Protein AF-X1HF24-F1 (afdb_monomer)

Solvent-accessible surface area (backbone atoms only — not comparable to full-atom values): 13077 Å² total; per-residue (Å²): 72,65,46,51,33,34,32,80,61,94,39,40,64,47,49,22,51,48,47,42,52,51,55,53,51,38,45,73,51,68,48,82,50,47,78,32,47,48,64,45,66,84,47,55,40,48,58,39,59,96,82,56,93,59,81,20,70,27,38,49,44,51,41,66,44,69,60,20,41,64,44,58,60,59,90,88,50,61,71,66,51,49,58,52,54,51,50,52,51,46,48,44,60,65,45,62,73,65,56,83,65,91,44,76,66,53,41,52,53,50,51,37,50,50,35,40,39,57,18,68,60,54,49,37,71,91,58,83,53,34,19,44,48,56,57,47,37,74,76,40,70,86,61,52,74,62,64,59,61,61,73,54,45,53,41,60,62,54,48,51,54,50,51,57,52,48,63,77,70,52,78,95,72,86,90,74,90,80,90,79,85,90,88,83,89,84,89,88,86,89,84,89,85,90,80,92,77,94,72,70,74,65,72,55,51,79,46,75,50,63,56,79,76,80,82,126

pLDDT: mean 72.33, std 23.74, range [21.02, 96.44]

Radius of gyration: 19.54 Å; Cα contacts (8 Å, |Δi|>4): 243; chains: 1; bounding box: 54×49×48 Å

Mean predicted aligned error: 12.17 Å

Foldseek 3Di:
DDAEEEEQDQALLLLLLLLLLLVVQCVVQVDDQLQAEDEEAPDCSQQPDPPDPDRGSNQCSQCVRHNYGYYYDDPPNVVLVVVLVVVVVCCCVPPVVPDAAPDPVSNQVSVLVVLLCQQPPFQPVVVVRHGVVRVVCVVPVPGDCVSSRSGYYYSVVVVVVVVVVCVVVDDDDDDDDDDDDDDDDDDDDDDDDDDDDDGDHPDHNYDHDHPPPSHD

Nearest PDB structures (foldseek):
  8b4h-assembly1_A  TM=6.231E-01  e=2.795E-01  Geobacillus stearothermophilus

Sequence (216 aa):
MLYMGFADERSLTYTTLFAQYLNWHLVKCGVDLSSTVRQTDNGSEHIGSWNAKGPSAYTRAIESVKGQIHKTIYPGAHRYQSDVETVHNLVEMEFYEIEEFENRGDFLNKAYSYQLFFNLVPPNTYKENQTPWQITSKKKPTLSIEIAKIPPIFLDDLLLKKLDFSTKVGYDVSSVPSRVQITPYSHHRCSTHNSEHGNVSVMVVEDVYYLTGALC

Structure (mmCIF, N/CA/C/O backbone):
data_AF-X1HF24-F1
#
_entry.id   AF-X1HF24-F1
#
loop_
_atom_site.group_PDB
_atom_site.id
_atom_site.type_symbol
_atom_site.label_atom_id
_atom_site.label_alt_id
_atom_site.label_comp_id
_atom_site.label_asym_id
_atom_site.label_entity_id
_atom_site.label_seq_id
_atom_site.pdbx_PDB_ins_code
_atom_site.Cartn_x
_atom_site.Cartn_y
_atom_site.Cartn_z
_atom_site.occupancy
_atom_site.B_iso_or_equiv
_atom_site.auth_seq_id
_atom_site.auth_comp_id
_atom_site.auth_asym_id
_atom_site.auth_atom_id
_atom_site.pdbx_PDB_model_num
ATOM 1 N N . MET A 1 1 ? 0.744 6.140 5.709 1.00 85.19 1 MET A N 1
ATOM 2 C CA . MET A 1 1 ? 1.821 5.315 5.120 1.00 85.19 1 MET A CA 1
ATOM 3 C C . MET A 1 1 ? 1.564 5.258 3.632 1.00 85.19 1 MET A C 1
ATOM 5 O O . MET A 1 1 ? 0.392 5.202 3.274 1.00 85.19 1 MET A O 1
ATOM 9 N N . LEU A 1 2 ? 2.619 5.298 2.825 1.00 88.94 2 LEU A N 1
ATOM 10 C CA . LEU A 1 2 ? 2.569 5.081 1.384 1.00 88.94 2 LEU A CA 1
ATOM 11 C C . LEU A 1 2 ? 2.829 3.600 1.095 1.00 88.94 2 LEU A C 1
ATOM 13 O O . LEU A 1 2 ? 3.803 3.035 1.606 1.00 88.94 2 LEU A O 1
ATOM 17 N N . TYR A 1 3 ? 1.962 3.003 0.281 1.00 92.19 3 TYR A N 1
ATOM 18 C CA . TYR A 1 3 ? 2.153 1.690 -0.324 1.00 92.19 3 TYR A CA 1
ATOM 19 C C . TYR A 1 3 ? 1.899 1.811 -1.820 1.00 92.19 3 TYR A C 1
ATOM 21 O O . TYR A 1 3 ? 0.854 2.331 -2.204 1.00 92.19 3 TYR A O 1
ATOM 29 N N . MET A 1 4 ? 2.818 1.313 -2.645 1.00 92.50 4 MET A N 1
ATOM 30 C CA . MET A 1 4 ? 2.713 1.456 -4.098 1.00 92.50 4 MET A CA 1
ATOM 31 C C . MET A 1 4 ? 2.419 0.128 -4.797 1.00 92.50 4 MET A C 1
ATOM 33 O O . MET A 1 4 ? 3.116 -0.870 -4.603 1.00 92.50 4 MET A O 1
ATOM 37 N N . GLY A 1 5 ? 1.385 0.134 -5.634 1.00 91.38 5 GLY A N 1
ATOM 38 C CA . GLY A 1 5 ? 1.112 -0.907 -6.618 1.00 91.38 5 GLY A CA 1
ATOM 39 C C . GLY A 1 5 ? 1.234 -0.331 -8.024 1.00 91.38 5 GLY A C 1
ATOM 40 O O . GLY A 1 5 ? 0.805 0.794 -8.263 1.00 91.38 5 GLY A O 1
ATOM 41 N N . PHE A 1 6 ? 1.799 -1.098 -8.950 1.00 89.31 6 PHE A N 1
ATOM 42 C CA . PHE A 1 6 ? 1.991 -0.673 -10.336 1.00 89.31 6 PHE A CA 1
ATOM 43 C C . PHE A 1 6 ? 1.235 -1.596 -11.283 1.00 89.31 6 PHE A C 1
ATOM 45 O O . PHE A 1 6 ? 1.286 -2.815 -11.111 1.00 89.31 6 PHE A O 1
ATOM 52 N N . ALA A 1 7 ? 0.538 -1.026 -12.260 1.00 86.06 7 ALA A N 1
ATOM 53 C CA . ALA A 1 7 ? -0.190 -1.777 -13.278 1.00 86.06 7 ALA A CA 1
ATOM 54 C C . ALA A 1 7 ? -0.154 -1.063 -14.632 1.00 86.06 7 ALA A C 1
ATOM 56 O O . ALA A 1 7 ? -0.066 0.168 -14.685 1.00 86.06 7 ALA A O 1
ATOM 57 N N . ASP A 1 8 ? -0.302 -1.838 -15.704 1.00 77.94 8 ASP A N 1
ATOM 58 C CA . ASP A 1 8 ? -0.340 -1.323 -17.079 1.00 77.94 8 ASP A CA 1
ATOM 59 C C . ASP A 1 8 ? -1.623 -0.525 -17.382 1.00 77.94 8 ASP A C 1
ATOM 61 O O . ASP A 1 8 ? -1.650 0.320 -18.276 1.00 77.94 8 ASP A O 1
ATOM 65 N N . GLU A 1 9 ? -2.702 -0.759 -16.626 1.00 75.75 9 GLU A N 1
ATOM 66 C CA . GLU A 1 9 ? -3.978 -0.065 -16.811 1.00 75.75 9 GLU A CA 1
ATOM 67 C C . GLU A 1 9 ? -4.766 0.141 -15.514 1.00 75.75 9 GLU A C 1
ATOM 69 O O . GLU A 1 9 ? -4.630 -0.587 -14.527 1.00 75.75 9 GLU A O 1
ATOM 74 N N . ARG A 1 10 ? -5.677 1.118 -15.556 1.00 78.69 10 ARG A N 1
ATOM 75 C CA . ARG A 1 10 ? -6.664 1.375 -14.506 1.00 78.69 10 ARG A CA 1
ATOM 76 C C . ARG A 1 10 ? -7.807 0.383 -14.570 1.00 78.69 10 ARG A C 1
ATOM 78 O O . ARG A 1 10 ? -8.706 0.514 -15.395 1.00 78.69 10 ARG A O 1
ATOM 85 N N . SER A 1 11 ? -7.804 -0.586 -13.652 1.00 81.75 11 SER A N 1
ATOM 86 C CA . SER A 1 11 ? -8.835 -1.620 -13.593 1.00 81.75 11 SER A CA 1
ATOM 87 C C . SER A 1 11 ? -9.252 -1.984 -12.166 1.00 81.75 11 SER A C 1
ATOM 89 O O . SER A 1 11 ? -8.451 -2.009 -11.231 1.00 81.75 11 SER A O 1
ATOM 91 N N . LEU A 1 12 ? -10.532 -2.352 -12.020 1.00 86.25 12 LEU A N 1
ATOM 92 C CA . LEU A 1 12 ? -11.087 -2.928 -10.787 1.00 86.25 12 LEU A CA 1
ATOM 93 C C . LEU A 1 12 ? -10.345 -4.209 -10.369 1.00 86.25 12 LEU A C 1
ATOM 95 O O . LEU A 1 12 ? -10.289 -4.545 -9.186 1.00 86.25 12 LEU A O 1
ATOM 99 N N . THR A 1 13 ? -9.794 -4.953 -11.328 1.00 87.81 13 THR A N 1
ATOM 100 C CA . THR A 1 13 ? -9.037 -6.180 -11.061 1.00 87.81 13 THR A CA 1
ATOM 101 C C . THR A 1 13 ? -7.748 -5.865 -10.314 1.00 87.81 13 THR A C 1
ATOM 103 O O . THR A 1 13 ? -7.482 -6.483 -9.282 1.00 87.81 13 THR A O 1
ATOM 106 N N . TYR A 1 14 ? -6.971 -4.894 -10.796 1.00 87.69 14 TYR A N 1
ATOM 107 C CA . TYR A 1 14 ? -5.684 -4.547 -10.201 1.00 87.69 14 TYR A CA 1
ATOM 108 C C . TYR A 1 14 ? -5.836 -3.914 -8.823 1.00 87.69 14 TYR A C 1
ATOM 110 O O . TYR A 1 14 ? -5.181 -4.364 -7.883 1.00 87.69 14 TYR A O 1
ATOM 118 N N . THR A 1 15 ? -6.775 -2.985 -8.642 1.00 87.75 15 THR A N 1
ATOM 119 C CA . THR A 1 15 ? -7.069 -2.449 -7.303 1.00 87.75 15 THR A CA 1
ATOM 120 C C . THR A 1 15 ? -7.512 -3.546 -6.340 1.00 87.75 15 THR A C 1
ATOM 122 O O . THR A 1 15 ? -7.074 -3.583 -5.193 1.00 87.75 15 THR A O 1
ATOM 125 N N . THR A 1 16 ? -8.329 -4.502 -6.801 1.00 92.25 16 THR A N 1
ATOM 126 C CA . THR A 1 16 ? -8.750 -5.647 -5.980 1.00 92.25 16 THR A CA 1
ATOM 127 C C . THR A 1 16 ? -7.560 -6.520 -5.573 1.00 92.25 16 THR A C 1
ATOM 129 O O . THR A 1 16 ? -7.483 -6.962 -4.426 1.00 92.25 16 THR A O 1
ATOM 132 N N . LEU A 1 17 ? -6.624 -6.777 -6.488 1.00 93.19 17 LEU A N 1
ATOM 133 C CA . LEU A 1 17 ? -5.404 -7.528 -6.187 1.00 93.19 17 LEU A CA 1
ATOM 134 C C . LEU A 1 17 ? -4.519 -6.788 -5.184 1.00 93.19 17 LEU A C 1
ATOM 136 O O . LEU A 1 17 ? -4.001 -7.413 -4.258 1.00 93.19 17 LEU A O 1
ATOM 140 N N . PHE A 1 18 ? -4.394 -5.470 -5.322 1.00 93.00 18 PHE A N 1
ATOM 141 C CA . PHE A 1 18 ? -3.598 -4.666 -4.406 1.00 93.00 18 PHE A CA 1
ATOM 142 C C . PHE A 1 18 ? -4.201 -4.626 -2.997 1.00 93.00 18 PHE A C 1
ATOM 144 O O . PHE A 1 18 ? -3.503 -4.863 -2.012 1.00 93.00 18 PHE A O 1
ATOM 151 N N . ALA A 1 19 ? -5.522 -4.474 -2.894 1.00 91.69 19 ALA A N 1
ATOM 152 C CA . ALA A 1 19 ? -6.253 -4.589 -1.637 1.00 91.69 19 ALA A CA 1
ATOM 153 C C . ALA A 1 19 ? -6.004 -5.935 -0.930 1.00 91.69 19 ALA A C 1
ATOM 155 O O . ALA A 1 19 ? -5.751 -5.970 0.279 1.00 91.69 19 ALA A O 1
ATOM 156 N N . GLN A 1 20 ? -6.043 -7.045 -1.681 1.00 94.31 20 GLN A N 1
ATOM 157 C CA . GLN A 1 20 ? -5.753 -8.392 -1.168 1.00 94.31 20 GLN A CA 1
ATOM 158 C C . GLN A 1 20 ? -4.306 -8.515 -0.683 1.00 94.31 20 GLN A C 1
ATOM 160 O O . GLN A 1 20 ? -4.064 -9.034 0.408 1.00 94.31 20 GLN A O 1
ATOM 165 N N . TYR A 1 21 ? -3.361 -8.013 -1.478 1.00 94.88 21 TYR A N 1
ATOM 166 C CA . TYR A 1 21 ? -1.941 -7.973 -1.149 1.00 94.88 21 TYR A CA 1
ATOM 167 C C . TYR A 1 21 ? -1.690 -7.233 0.172 1.00 94.88 21 TYR A C 1
ATOM 169 O O . TYR A 1 21 ? -1.068 -7.785 1.084 1.00 94.88 21 TYR A O 1
ATOM 177 N N . LEU A 1 22 ? -2.250 -6.031 0.323 1.00 92.94 22 LEU A N 1
ATOM 178 C CA . LEU A 1 22 ? -2.082 -5.223 1.528 1.00 92.94 22 LEU A CA 1
ATOM 179 C C . LEU A 1 22 ? -2.753 -5.852 2.747 1.00 92.94 22 LEU A C 1
ATOM 181 O O . LEU A 1 22 ? -2.130 -5.924 3.804 1.00 92.94 22 LEU A O 1
ATOM 185 N N . ASN A 1 23 ? -3.978 -6.370 2.617 1.00 91.75 23 ASN A N 1
ATOM 186 C CA . ASN A 1 23 ? -4.641 -7.071 3.720 1.00 91.75 23 ASN A CA 1
ATOM 187 C C . ASN A 1 23 ? -3.810 -8.262 4.212 1.00 91.75 23 ASN A C 1
ATOM 189 O O . ASN A 1 23 ? -3.602 -8.409 5.417 1.00 91.75 23 ASN A O 1
ATOM 193 N N . TRP A 1 24 ? -3.286 -9.076 3.293 1.00 94.12 24 TRP A N 1
ATOM 194 C CA . TRP A 1 24 ? -2.441 -10.213 3.650 1.00 94.12 24 TRP A CA 1
ATOM 195 C C . TRP A 1 24 ? -1.164 -9.776 4.379 1.00 94.12 24 TRP A C 1
ATOM 197 O O . TRP A 1 24 ? -0.848 -10.319 5.440 1.00 94.12 24 TRP A O 1
ATOM 207 N N . HIS A 1 25 ? -0.452 -8.774 3.856 1.00 93.81 25 HIS A N 1
ATOM 208 C CA . HIS A 1 25 ? 0.788 -8.288 4.461 1.00 93.81 25 HIS A CA 1
ATOM 209 C C . HIS A 1 25 ? 0.562 -7.635 5.828 1.00 93.81 25 HIS A C 1
ATOM 211 O O . HIS A 1 25 ? 1.289 -7.936 6.772 1.00 93.81 25 HIS A O 1
ATOM 217 N N . LEU A 1 26 ? -0.460 -6.789 5.967 1.00 90.12 26 LEU A N 1
ATOM 218 C CA . LEU A 1 26 ? -0.772 -6.115 7.228 1.00 90.12 26 LEU A CA 1
ATOM 219 C C . LEU A 1 26 ? -1.120 -7.126 8.327 1.00 90.12 26 LEU A C 1
ATOM 221 O O . LEU A 1 26 ? -0.566 -7.049 9.424 1.00 90.12 26 LEU A O 1
ATOM 225 N N . VAL A 1 27 ? -1.963 -8.120 8.024 1.00 91.25 27 VAL A N 1
ATOM 226 C CA . VAL A 1 27 ? -2.288 -9.200 8.971 1.00 91.25 27 VAL A CA 1
ATOM 227 C C . VAL A 1 27 ? -1.040 -10.005 9.328 1.00 91.25 27 VAL A C 1
ATOM 229 O O . VAL A 1 27 ? -0.803 -10.282 10.503 1.00 91.25 27 VAL A O 1
ATOM 232 N N . LYS A 1 28 ? -0.192 -10.331 8.344 1.00 93.31 28 LYS A N 1
ATOM 233 C CA . LYS A 1 28 ? 1.079 -11.033 8.576 1.00 93.31 28 LYS A CA 1
ATOM 234 C C . LYS A 1 28 ? 2.035 -10.237 9.474 1.00 93.31 28 LYS A C 1
ATOM 236 O O . LYS A 1 28 ? 2.774 -10.834 10.251 1.00 93.31 28 LYS A O 1
ATOM 241 N N . CYS A 1 29 ? 1.997 -8.908 9.405 1.00 88.94 29 CYS A N 1
ATOM 242 C CA . CYS A 1 29 ? 2.738 -8.009 10.291 1.00 88.94 29 CYS A CA 1
ATOM 243 C C . CYS A 1 29 ? 2.081 -7.814 11.674 1.00 88.94 29 CYS A C 1
ATOM 245 O O . CYS A 1 29 ? 2.596 -7.036 12.479 1.00 88.94 29 CYS A O 1
ATOM 247 N N . GLY A 1 30 ? 0.970 -8.498 11.968 1.00 87.50 30 GLY A N 1
ATOM 248 C CA . GLY A 1 30 ? 0.281 -8.447 13.259 1.00 87.50 30 GLY A CA 1
ATOM 249 C C . GLY A 1 30 ? -0.733 -7.310 13.400 1.00 87.50 30 GLY A C 1
ATOM 250 O O . GLY A 1 30 ? -1.138 -6.992 14.518 1.00 87.50 30 GLY A O 1
ATOM 251 N N . VAL A 1 31 ? -1.145 -6.674 12.298 1.00 87.19 31 VAL A N 1
ATOM 252 C CA . VAL A 1 31 ? -2.199 -5.652 12.324 1.00 87.19 31 VAL A CA 1
ATOM 253 C C . VAL A 1 31 ? -3.563 -6.328 12.453 1.00 87.19 31 VAL A C 1
ATOM 255 O O . VAL A 1 31 ? -3.950 -7.132 11.606 1.00 87.19 31 VAL A O 1
ATOM 258 N N . ASP A 1 32 ? -4.323 -5.952 13.480 1.00 87.25 32 ASP A N 1
ATOM 259 C CA . ASP A 1 32 ? -5.740 -6.300 13.573 1.00 87.25 32 ASP A CA 1
ATOM 260 C C . ASP A 1 32 ? -6.574 -5.370 12.681 1.00 87.25 32 ASP A C 1
ATOM 262 O O . ASP A 1 32 ? -6.721 -4.176 12.956 1.00 87.25 32 ASP A O 1
ATOM 266 N N . LEU A 1 33 ? -7.113 -5.928 11.597 1.00 87.12 33 LEU A N 1
ATOM 267 C CA . LEU A 1 33 ? -7.957 -5.211 10.642 1.00 87.12 33 LEU A CA 1
ATOM 268 C C . LEU A 1 33 ? -9.458 -5.294 10.971 1.00 87.12 33 LEU A C 1
ATOM 270 O O . LEU A 1 33 ? -10.246 -4.590 10.339 1.00 87.12 33 LEU A O 1
ATOM 274 N N . SER A 1 34 ? -9.867 -6.090 11.967 1.00 81.75 34 SER A N 1
ATOM 275 C CA . SER A 1 34 ? -11.282 -6.391 12.261 1.00 81.75 34 SER A CA 1
ATOM 276 C C . SER A 1 34 ? -12.113 -5.200 12.749 1.00 81.75 34 SER A C 1
ATOM 278 O O . SER A 1 34 ? -13.334 -5.275 12.832 1.00 81.75 34 SER A O 1
ATOM 280 N N . SER A 1 35 ? -11.460 -4.087 13.074 1.00 84.81 35 SER A N 1
ATOM 281 C CA . SER A 1 35 ? -12.085 -2.841 13.529 1.00 84.81 35 SER A CA 1
ATOM 282 C C . SER A 1 35 ? -11.529 -1.630 12.778 1.00 84.81 35 SER A C 1
ATOM 284 O O . SER A 1 35 ? -11.307 -0.559 13.346 1.00 84.81 35 SER A O 1
ATOM 286 N N . THR A 1 36 ? -11.271 -1.800 11.478 1.00 82.88 36 THR A N 1
ATOM 287 C CA . THR A 1 36 ? -10.669 -0.763 10.633 1.00 82.88 36 THR A CA 1
ATOM 288 C C . THR A 1 36 ? -11.596 -0.315 9.509 1.00 82.88 36 THR A C 1
ATOM 290 O O . THR A 1 36 ? -12.445 -1.062 9.025 1.00 82.88 36 THR A O 1
ATOM 293 N N . VAL A 1 37 ? -11.426 0.936 9.085 1.00 83.19 37 VAL A N 1
ATOM 294 C CA . VAL A 1 37 ? -12.073 1.483 7.890 1.00 83.19 37 VAL A CA 1
ATOM 295 C C . VAL A 1 37 ? -10.995 1.722 6.850 1.00 83.19 37 VAL A C 1
ATOM 297 O O . VAL A 1 37 ? -10.031 2.437 7.129 1.00 83.19 37 VAL A O 1
ATOM 300 N N . ARG A 1 38 ? -11.171 1.157 5.655 1.00 82.75 38 ARG A N 1
ATOM 301 C CA . ARG A 1 38 ? -10.398 1.547 4.479 1.00 82.75 38 ARG A CA 1
ATOM 302 C C . ARG A 1 38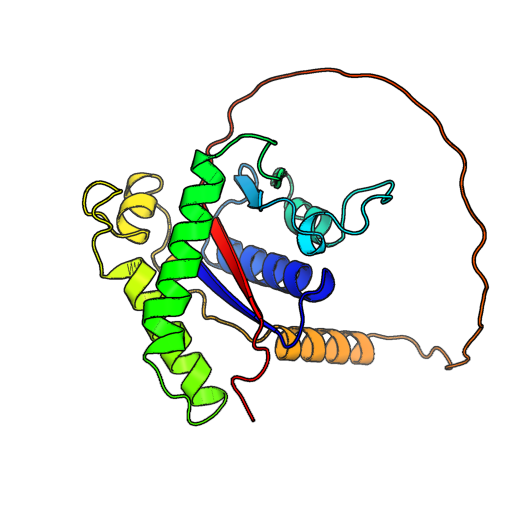 ? -11.195 2.556 3.676 1.00 82.75 38 ARG A C 1
ATOM 304 O O . ARG A 1 38 ? -12.349 2.298 3.341 1.00 82.75 38 ARG A O 1
ATOM 311 N N . GLN A 1 39 ? -10.575 3.696 3.403 1.00 82.62 39 GLN A N 1
ATOM 312 C CA . GLN A 1 39 ? -11.196 4.787 2.675 1.00 82.62 39 GLN A CA 1
ATOM 313 C C . GLN A 1 39 ? -10.500 4.995 1.330 1.00 82.62 39 GLN A C 1
ATOM 315 O O . GLN A 1 39 ? -9.279 5.096 1.310 1.00 82.62 39 GLN A O 1
ATOM 320 N N . THR A 1 40 ? -11.267 5.087 0.244 1.00 79.38 40 THR A N 1
ATOM 321 C CA . THR A 1 40 ? -10.772 5.425 -1.104 1.00 79.38 40 THR A CA 1
ATOM 322 C C . THR A 1 40 ? -11.500 6.641 -1.666 1.00 79.38 40 THR A C 1
ATOM 324 O O . THR A 1 40 ? -12.511 7.088 -1.116 1.00 79.38 40 THR A O 1
ATOM 327 N N . ASP A 1 41 ? -11.030 7.163 -2.794 1.00 74.25 41 ASP A N 1
ATOM 328 C CA . ASP A 1 41 ? -11.814 8.088 -3.607 1.00 74.25 41 ASP A CA 1
ATOM 329 C C . ASP A 1 41 ? -13.042 7.398 -4.250 1.00 74.25 41 ASP A C 1
ATOM 331 O O . ASP A 1 41 ? -13.361 6.236 -3.972 1.00 74.25 41 ASP A O 1
ATOM 335 N N . ASN A 1 42 ? -13.762 8.133 -5.104 1.00 75.69 42 ASN A N 1
ATOM 336 C CA . ASN A 1 42 ? -14.924 7.624 -5.840 1.00 75.69 42 ASN A CA 1
ATOM 337 C C . ASN A 1 42 ? -14.558 7.052 -7.229 1.00 75.69 42 ASN A C 1
ATOM 339 O O . ASN A 1 42 ? -15.411 7.007 -8.117 1.00 75.69 42 ASN A O 1
ATOM 343 N N . GLY A 1 43 ? -13.304 6.638 -7.440 1.00 73.94 43 GLY A N 1
ATOM 344 C CA . GLY A 1 43 ? -12.831 6.056 -8.693 1.00 73.94 43 GLY A CA 1
ATOM 345 C C . GLY A 1 43 ? -13.581 4.777 -9.079 1.00 73.94 43 GLY A C 1
ATOM 346 O O . GLY A 1 43 ? -13.917 3.943 -8.234 1.00 73.94 43 GLY A O 1
ATOM 347 N N . SER A 1 44 ? -13.846 4.599 -10.378 1.00 75.94 44 SER A N 1
ATOM 348 C CA . SER A 1 44 ? -14.590 3.447 -10.925 1.00 75.94 44 SER A CA 1
ATOM 349 C C . SER A 1 44 ? -13.940 2.082 -10.642 1.00 75.94 44 SER A C 1
ATOM 351 O O . SER A 1 44 ? -14.611 1.059 -10.571 1.00 75.94 44 SER A O 1
ATOM 353 N N . GLU A 1 45 ? -12.635 2.062 -10.420 1.00 74.56 45 GLU A N 1
ATOM 354 C CA . GLU A 1 45 ? -11.819 0.927 -9.998 1.00 74.56 45 GLU A CA 1
ATOM 355 C C . GLU A 1 45 ? -12.065 0.522 -8.537 1.00 74.56 45 GLU A C 1
ATOM 357 O O . GLU A 1 45 ? -11.751 -0.603 -8.160 1.00 74.56 45 GLU A O 1
ATOM 362 N N . HIS A 1 46 ? -12.665 1.395 -7.724 1.00 71.38 46 HIS A N 1
ATOM 363 C CA . HIS A 1 46 ? -13.058 1.111 -6.343 1.00 71.38 46 HIS A CA 1
ATOM 364 C C . HIS A 1 46 ? -14.548 0.784 -6.252 1.00 71.38 46 HIS A C 1
ATOM 366 O O . HIS A 1 46 ? -14.935 -0.183 -5.592 1.00 71.38 46 HIS A O 1
ATOM 372 N N . ILE A 1 47 ? -15.399 1.549 -6.942 1.00 74.81 47 ILE A N 1
ATOM 373 C CA . ILE A 1 47 ? -16.866 1.410 -6.870 1.00 74.81 47 ILE A CA 1
ATOM 374 C C . ILE A 1 47 ? -17.441 0.431 -7.903 1.00 74.81 47 ILE A C 1
ATOM 376 O O . ILE A 1 47 ? -18.553 -0.069 -7.737 1.00 74.81 47 ILE A O 1
ATOM 380 N N . GLY A 1 48 ? -16.670 0.087 -8.935 1.00 74.12 48 GLY A N 1
ATOM 381 C CA . GLY A 1 48 ? -17.137 -0.684 -10.081 1.00 74.12 48 GLY A CA 1
ATOM 382 C C . GLY A 1 48 ? -18.010 0.148 -11.024 1.00 74.12 48 GLY A C 1
ATOM 383 O O . GLY A 1 48 ? -17.897 1.369 -11.114 1.00 74.12 48 GLY A O 1
ATOM 384 N N . SER A 1 49 ? -18.894 -0.527 -11.758 1.00 72.06 49 SER A N 1
ATOM 385 C CA . SER A 1 49 ? -19.840 0.159 -12.641 1.00 72.06 49 SER A CA 1
ATOM 386 C C . SER A 1 49 ? -20.835 0.998 -11.835 1.00 72.06 49 SER A C 1
ATOM 388 O O . SER A 1 49 ? -21.376 0.528 -10.836 1.00 7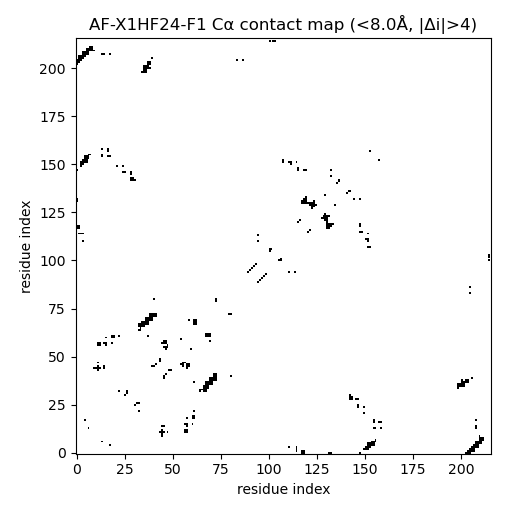2.06 49 SER A O 1
ATOM 390 N N . TRP A 1 50 ? -21.163 2.198 -12.318 1.00 65.81 50 TRP A N 1
ATOM 391 C CA . TRP A 1 50 ? -22.128 3.104 -11.679 1.00 65.81 50 TRP A CA 1
ATOM 392 C C . TRP A 1 50 ? -23.525 2.485 -11.479 1.00 65.81 50 TRP A C 1
ATOM 394 O O . TRP A 1 50 ? -24.280 2.913 -10.611 1.00 65.81 50 TRP A O 1
ATOM 404 N N . ASN A 1 51 ? -23.877 1.474 -12.281 1.00 74.38 51 ASN A N 1
ATOM 405 C CA . ASN A 1 51 ? -25.145 0.745 -12.210 1.00 74.38 51 ASN A CA 1
ATOM 406 C C . ASN A 1 51 ? -25.058 -0.577 -11.419 1.00 74.38 51 ASN A C 1
ATOM 408 O O . ASN A 1 51 ? -25.985 -1.392 -11.483 1.00 74.38 51 ASN A O 1
ATOM 412 N N . ALA A 1 52 ? -23.947 -0.830 -10.721 1.00 74.56 52 ALA A N 1
ATOM 413 C CA . ALA A 1 52 ? -23.762 -2.048 -9.947 1.00 74.56 52 ALA A CA 1
ATOM 414 C C . ALA A 1 52 ? -24.829 -2.162 -8.847 1.00 74.56 52 ALA A C 1
ATOM 416 O O . ALA A 1 52 ? -25.098 -1.225 -8.101 1.00 74.56 52 ALA A O 1
ATOM 417 N N . LYS A 1 53 ? -25.445 -3.344 -8.742 1.00 76.00 53 LYS A N 1
ATOM 418 C CA . LYS A 1 53 ? -26.511 -3.632 -7.763 1.00 76.00 53 LYS A CA 1
ATOM 419 C C . LYS A 1 53 ? -25.986 -4.122 -6.409 1.00 76.00 53 LYS A C 1
ATOM 421 O O . LYS A 1 53 ? -26.775 -4.414 -5.518 1.00 76.00 53 LYS A O 1
ATOM 426 N N . GLY A 1 54 ? -24.673 -4.272 -6.272 1.00 82.81 54 GLY A N 1
ATOM 427 C CA . GLY A 1 54 ? -24.025 -4.812 -5.086 1.00 82.81 54 GLY A CA 1
ATOM 428 C C . GLY A 1 54 ? -22.578 -4.335 -4.979 1.00 82.81 54 GLY A C 1
ATOM 429 O O . GLY A 1 54 ? -22.096 -3.652 -5.885 1.00 82.81 54 GLY A O 1
ATOM 430 N N . PRO A 1 55 ? -21.886 -4.691 -3.886 1.00 87.25 55 PRO A N 1
ATOM 431 C CA . PRO A 1 55 ? -20.533 -4.220 -3.630 1.00 87.25 55 PRO A CA 1
ATOM 432 C C . PRO A 1 55 ? -19.563 -4.666 -4.730 1.00 87.25 55 PRO A C 1
ATOM 434 O O . PRO A 1 55 ? -19.623 -5.796 -5.235 1.00 87.25 55 PRO A O 1
ATOM 437 N N . SER A 1 56 ? -18.636 -3.774 -5.080 1.00 90.00 56 SER A N 1
ATOM 438 C CA . SER A 1 56 ? -17.577 -4.040 -6.056 1.00 90.00 56 SER A CA 1
ATOM 439 C C . SER A 1 56 ? -16.683 -5.213 -5.628 1.00 90.00 56 SER A C 1
ATOM 441 O O . SER A 1 56 ? -16.695 -5.656 -4.475 1.00 90.00 56 SER A O 1
ATOM 443 N N . ALA A 1 57 ? -15.897 -5.756 -6.563 1.00 90.69 57 ALA A N 1
ATOM 444 C CA . ALA A 1 57 ? -14.889 -6.769 -6.226 1.00 90.69 57 ALA A CA 1
ATOM 445 C C . ALA A 1 57 ? -13.875 -6.234 -5.196 1.00 90.69 57 ALA A C 1
ATOM 447 O O . ALA A 1 57 ? -13.538 -6.943 -4.251 1.00 90.69 57 ALA A O 1
ATOM 448 N N . TYR A 1 58 ? -13.505 -4.959 -5.326 1.00 89.81 58 TYR A N 1
ATOM 449 C CA . TYR A 1 58 ? -12.642 -4.246 -4.395 1.00 89.81 58 TYR A CA 1
ATOM 450 C C . TYR A 1 58 ? -13.243 -4.186 -2.987 1.00 89.81 58 TYR A C 1
ATOM 452 O O . TYR A 1 58 ? -12.633 -4.657 -2.032 1.00 89.81 58 TYR A O 1
ATOM 460 N N . THR A 1 59 ? -14.489 -3.714 -2.869 1.00 91.19 59 THR A N 1
ATOM 461 C CA . THR A 1 59 ? -15.217 -3.648 -1.589 1.00 91.19 59 THR A CA 1
ATOM 462 C C . THR A 1 59 ? -15.253 -5.016 -0.911 1.00 91.19 59 THR A C 1
ATOM 464 O O . THR A 1 59 ? -14.904 -5.144 0.257 1.00 91.19 59 THR A O 1
ATOM 467 N N . ARG A 1 60 ? -15.582 -6.069 -1.669 1.00 93.81 60 ARG A N 1
ATOM 468 C CA . ARG A 1 60 ? -15.614 -7.442 -1.147 1.00 93.81 60 ARG A CA 1
ATOM 469 C C . ARG A 1 60 ? -14.243 -7.953 -0.706 1.00 93.81 60 ARG A C 1
ATOM 471 O O . ARG A 1 60 ? -14.174 -8.741 0.230 1.00 93.81 60 ARG A O 1
ATOM 478 N N . ALA A 1 61 ? -13.161 -7.539 -1.362 1.00 92.38 61 ALA A N 1
ATOM 479 C CA . ALA A 1 61 ? -11.812 -7.915 -0.953 1.00 92.38 61 ALA A CA 1
ATOM 480 C C . ALA A 1 61 ? -11.422 -7.277 0.386 1.00 92.38 61 ALA A C 1
ATOM 482 O O . ALA A 1 61 ? -10.858 -7.965 1.237 1.00 92.38 61 ALA A O 1
ATOM 483 N N . ILE A 1 62 ? -11.784 -6.012 0.602 1.00 88.56 62 ILE A N 1
ATOM 484 C CA . ILE A 1 62 ? -11.605 -5.329 1.889 1.00 88.56 62 ILE A CA 1
ATOM 485 C C . ILE A 1 62 ? -12.431 -6.006 2.980 1.00 88.56 62 ILE A C 1
ATOM 487 O O . ILE A 1 62 ? -11.893 -6.441 3.991 1.00 88.56 62 ILE A O 1
ATOM 491 N N . GLU A 1 63 ? -13.727 -6.179 2.745 1.00 92.75 63 GLU A N 1
ATOM 492 C CA . GLU A 1 63 ? -14.672 -6.695 3.745 1.00 92.75 63 GLU A CA 1
ATOM 493 C C . GLU A 1 63 ? -14.584 -8.218 3.952 1.00 92.75 63 GLU A C 1
ATOM 495 O O . GLU A 1 63 ? -15.300 -8.788 4.776 1.00 92.75 63 GLU A O 1
ATOM 500 N N . SER A 1 64 ? -13.676 -8.891 3.237 1.00 92.38 64 SER A N 1
ATOM 501 C CA . SER A 1 64 ? -13.327 -10.294 3.487 1.00 92.38 64 SER A CA 1
ATOM 502 C C . SER A 1 64 ? -12.736 -10.507 4.883 1.00 92.38 64 SER A C 1
ATOM 504 O O . SER A 1 64 ? -12.893 -11.584 5.464 1.00 92.38 64 SER A O 1
ATOM 506 N N . VAL A 1 65 ? -12.106 -9.473 5.456 1.00 85.38 65 VAL A N 1
ATOM 507 C CA . VAL A 1 65 ? -11.721 -9.463 6.865 1.00 85.38 65 VAL A CA 1
ATOM 508 C C . VAL A 1 65 ? -12.920 -9.025 7.694 1.00 85.38 65 VAL A C 1
ATOM 510 O O . VAL A 1 65 ? -13.386 -7.891 7.599 1.00 85.38 65 VAL A O 1
ATOM 513 N N . LYS A 1 66 ? -13.419 -9.929 8.543 1.00 89.44 66 LYS A N 1
ATOM 514 C CA . LYS A 1 66 ? -14.612 -9.681 9.357 1.00 89.44 66 LYS A CA 1
ATOM 515 C C . LYS A 1 66 ? -14.457 -8.402 10.189 1.00 89.44 66 LYS A C 1
ATOM 517 O O . LYS A 1 66 ? -13.595 -8.339 11.058 1.00 89.44 66 LYS A O 1
ATOM 522 N N . GLY A 1 67 ? -15.344 -7.436 9.947 1.00 85.44 67 GLY A N 1
ATOM 523 C CA . GLY A 1 67 ? -15.414 -6.160 10.665 1.00 85.44 67 GLY A CA 1
ATOM 524 C C . GLY A 1 67 ? -14.569 -5.028 10.064 1.00 85.44 67 GLY A C 1
ATOM 525 O O . GLY A 1 67 ? -14.739 -3.875 10.460 1.00 85.44 67 GLY A O 1
ATOM 526 N N . GLN A 1 68 ? -13.735 -5.316 9.059 1.00 87.62 68 GLN A N 1
ATOM 527 C CA . GLN A 1 68 ? -13.170 -4.279 8.201 1.00 87.62 68 GLN A CA 1
ATOM 528 C C . GLN A 1 68 ? -14.272 -3.712 7.297 1.00 87.62 68 GLN A C 1
ATOM 530 O O . GLN A 1 68 ? -15.091 -4.464 6.773 1.00 87.62 68 GLN A O 1
ATOM 535 N N . ILE A 1 69 ? -14.300 -2.391 7.118 1.00 86.12 69 ILE A N 1
ATOM 536 C CA . ILE A 1 69 ? -15.327 -1.698 6.325 1.00 86.12 69 ILE A CA 1
ATOM 537 C C . ILE A 1 69 ? -14.656 -0.899 5.212 1.00 86.12 69 ILE A C 1
ATOM 539 O O . ILE A 1 69 ? -13.704 -0.159 5.472 1.00 86.12 69 ILE A O 1
ATOM 543 N N . HIS A 1 70 ? -15.183 -0.993 3.993 1.00 87.44 70 HIS A N 1
ATOM 544 C CA . HIS A 1 70 ? -14.794 -0.102 2.904 1.00 87.44 70 HIS A CA 1
ATOM 545 C C . HIS A 1 70 ? -15.718 1.125 2.852 1.00 87.44 70 HIS A C 1
ATOM 547 O O . HIS A 1 70 ? -16.940 1.004 2.931 1.00 87.44 70 HIS A O 1
ATOM 553 N N . LYS A 1 71 ? -15.146 2.324 2.714 1.00 84.00 71 LYS A N 1
ATOM 554 C CA . LYS A 1 71 ? -15.887 3.572 2.488 1.00 84.00 71 LYS A CA 1
ATOM 555 C C . LYS A 1 71 ? -15.254 4.364 1.356 1.00 84.00 71 LYS A C 1
ATOM 557 O O . LYS A 1 71 ? -14.037 4.390 1.231 1.00 84.00 71 LYS A O 1
ATOM 562 N N . THR A 1 72 ? -16.063 5.096 0.607 1.00 79.62 72 THR A N 1
ATOM 563 C CA . THR A 1 72 ? -15.542 6.125 -0.292 1.00 79.62 72 THR A CA 1
ATOM 564 C C . THR A 1 72 ? -15.592 7.499 0.373 1.00 79.62 72 THR A C 1
ATOM 566 O O . THR A 1 72 ? -16.310 7.714 1.357 1.00 79.62 72 THR A O 1
ATOM 569 N N . ILE A 1 73 ? -14.793 8.443 -0.122 1.00 70.06 73 ILE A N 1
ATOM 570 C CA . ILE A 1 73 ? -14.845 9.843 0.307 1.00 70.06 73 ILE A CA 1
ATOM 571 C C . ILE A 1 73 ? -16.254 10.394 0.052 1.00 70.06 73 ILE A C 1
ATOM 573 O O . ILE A 1 73 ? -16.755 10.379 -1.075 1.00 70.06 73 ILE A O 1
ATOM 577 N N . TYR A 1 74 ? -16.887 10.902 1.115 1.00 68.00 74 TYR A N 1
ATOM 578 C CA . TYR A 1 74 ? -18.189 11.555 1.010 1.00 68.00 74 TYR A CA 1
ATOM 579 C C . TYR A 1 74 ? -18.116 12.745 0.038 1.00 68.00 74 TYR A C 1
ATOM 581 O O . TYR A 1 74 ? -17.152 13.518 0.102 1.00 68.00 74 TYR A O 1
ATOM 589 N N . PRO A 1 75 ? -19.133 12.950 -0.821 1.00 63.91 75 PRO A N 1
ATOM 590 C CA . PRO A 1 75 ? -19.193 14.125 -1.685 1.00 63.91 75 PRO A CA 1
ATOM 591 C C . PRO A 1 75 ? -19.027 15.425 -0.880 1.00 63.91 75 PRO A C 1
ATOM 593 O O . PRO A 1 75 ? -19.721 15.632 0.115 1.00 63.91 75 PRO A O 1
ATOM 596 N N . GLY A 1 76 ? -18.093 16.288 -1.293 1.00 59.81 76 GLY A N 1
ATOM 597 C CA . GLY A 1 76 ? -17.808 17.572 -0.631 1.00 59.81 76 GLY A CA 1
ATOM 598 C C . GLY A 1 76 ? -16.804 17.516 0.530 1.00 59.81 76 GLY A C 1
ATOM 599 O O . GLY A 1 76 ? -16.556 18.533 1.179 1.00 59.81 76 GLY A O 1
ATOM 600 N N . ALA A 1 77 ? -16.184 16.366 0.807 1.00 62.81 77 ALA A N 1
ATOM 601 C CA . ALA A 1 77 ? -15.186 16.241 1.869 1.00 62.81 77 ALA A CA 1
ATOM 602 C C . ALA A 1 77 ? -13.766 16.638 1.398 1.00 62.81 77 ALA A C 1
ATOM 604 O O . ALA A 1 77 ? -12.837 15.830 1.412 1.00 62.81 77 ALA A O 1
ATOM 605 N N . HIS A 1 78 ? -13.603 17.914 1.024 1.00 62.78 78 HIS A N 1
ATOM 606 C CA . HIS A 1 78 ? -12.403 18.482 0.382 1.00 62.78 78 HIS A CA 1
ATOM 607 C C . HIS A 1 78 ? -11.072 18.155 1.077 1.00 62.78 78 HIS A C 1
ATOM 609 O O . HIS A 1 78 ? -10.070 17.950 0.406 1.00 62.78 78 HIS A O 1
ATOM 615 N N . ARG A 1 79 ? -11.057 18.057 2.413 1.00 62.38 79 ARG A N 1
ATOM 616 C CA . ARG A 1 79 ? -9.834 17.784 3.191 1.00 62.38 79 ARG A CA 1
ATOM 617 C C . ARG A 1 79 ? -9.266 16.377 2.992 1.00 62.38 79 ARG A C 1
ATOM 619 O O . ARG A 1 79 ? -8.057 16.197 3.029 1.00 62.38 79 ARG A O 1
ATOM 626 N N . TYR A 1 80 ? -10.123 15.369 2.827 1.00 62.50 80 TYR A N 1
ATOM 627 C CA . TYR A 1 80 ? -9.641 14.000 2.603 1.00 62.50 80 TYR A CA 1
ATOM 628 C C . TYR A 1 80 ? -9.099 13.838 1.190 1.00 62.50 80 TYR A C 1
ATOM 630 O O . TYR A 1 80 ? -8.126 13.124 0.984 1.00 62.50 80 TYR A O 1
ATOM 638 N N . GLN A 1 81 ? -9.711 14.540 0.240 1.00 67.06 81 GLN A N 1
ATOM 639 C CA . GLN A 1 81 ? -9.266 14.553 -1.139 1.00 67.06 81 GLN A CA 1
ATOM 640 C C . GLN A 1 81 ? -7.946 15.319 -1.304 1.00 67.06 81 GLN A C 1
ATOM 642 O O . GLN A 1 81 ? -7.048 14.817 -1.968 1.00 67.06 81 GLN A O 1
ATOM 647 N N . SER A 1 82 ? -7.767 16.447 -0.606 1.00 71.19 82 SER A N 1
ATOM 648 C CA . SER A 1 82 ? -6.512 17.206 -0.661 1.00 71.19 82 SER A CA 1
ATOM 649 C C . SER A 1 82 ? -5.306 16.428 -0.130 1.00 71.19 82 SER A C 1
ATOM 651 O O . SER A 1 82 ? -4.213 16.576 -0.667 1.00 71.19 82 SER A O 1
ATOM 653 N N . ASP A 1 83 ? -5.475 15.599 0.909 1.00 70.75 83 ASP A N 1
ATOM 654 C CA . ASP A 1 83 ? -4.375 14.779 1.443 1.00 70.75 83 ASP A CA 1
ATOM 655 C C . ASP A 1 83 ? -3.933 13.706 0.420 1.00 70.75 83 ASP A C 1
ATOM 657 O O . ASP A 1 83 ? -2.736 13.458 0.292 1.00 70.75 83 ASP A O 1
ATOM 661 N N . VAL A 1 84 ? -4.869 13.114 -0.338 1.00 70.50 84 VAL A N 1
ATOM 662 C CA . VAL A 1 84 ? -4.565 12.139 -1.409 1.00 70.50 84 VAL A CA 1
ATOM 663 C C . VAL A 1 84 ? -3.908 12.830 -2.605 1.00 70.50 84 VAL A C 1
ATOM 665 O O . VAL A 1 84 ? -2.831 12.419 -3.023 1.00 70.50 84 VAL A O 1
ATOM 668 N N . GLU A 1 85 ? -4.497 13.927 -3.090 1.00 74.88 85 GLU A N 1
ATOM 669 C CA . GLU A 1 85 ? -3.951 14.722 -4.202 1.00 74.88 85 GLU A CA 1
ATOM 670 C C . GLU A 1 85 ? -2.533 15.231 -3.891 1.00 74.88 85 GLU A C 1
ATOM 672 O O . GLU A 1 85 ? -1.663 15.237 -4.756 1.00 74.88 85 GLU A O 1
ATOM 677 N N . THR A 1 86 ? -2.264 15.603 -2.635 1.00 79.94 86 THR A N 1
ATOM 678 C CA . THR A 1 86 ? -0.919 16.017 -2.208 1.00 79.94 86 THR A CA 1
ATOM 679 C C . THR A 1 86 ? 0.086 14.874 -2.326 1.00 79.94 86 THR A C 1
ATOM 681 O O . THR A 1 86 ? 1.201 15.102 -2.784 1.00 79.94 86 THR A O 1
ATOM 684 N N . VAL A 1 87 ? -0.280 13.654 -1.919 1.00 79.69 87 VAL A N 1
ATOM 685 C CA . VAL A 1 87 ? 0.624 12.500 -2.035 1.00 79.69 87 VAL A CA 1
ATOM 686 C C . VAL A 1 87 ? 0.874 12.154 -3.499 1.00 79.69 87 VAL A C 1
ATOM 688 O O . VAL A 1 87 ? 2.031 11.952 -3.851 1.00 79.69 87 VAL A O 1
ATOM 691 N N . HIS A 1 88 ? -0.154 12.172 -4.355 1.00 78.12 88 HIS A N 1
ATOM 692 C CA . HIS A 1 88 ? 0.018 11.960 -5.801 1.00 78.12 88 HIS A CA 1
ATOM 693 C C . HIS A 1 88 ? 1.008 12.947 -6.403 1.00 78.12 88 HIS A C 1
ATOM 695 O O . HIS A 1 88 ? 1.965 12.521 -7.043 1.00 78.12 88 HIS A O 1
ATOM 701 N N . ASN A 1 89 ? 0.832 14.238 -6.120 1.00 82.12 89 ASN A N 1
ATOM 702 C CA . ASN A 1 89 ? 1.730 15.274 -6.620 1.00 82.12 89 ASN A CA 1
ATOM 703 C C . ASN A 1 89 ? 3.165 15.085 -6.108 1.00 82.12 89 ASN A C 1
ATOM 705 O O . ASN A 1 89 ? 4.109 15.315 -6.853 1.00 82.12 89 ASN A O 1
ATOM 709 N N . LEU A 1 90 ? 3.355 14.664 -4.851 1.00 85.94 90 LEU A N 1
ATOM 710 C CA . LEU A 1 90 ? 4.695 14.383 -4.325 1.00 85.94 90 LEU A CA 1
ATOM 711 C C . LEU A 1 90 ? 5.350 13.218 -5.066 1.00 85.94 90 LEU A C 1
ATOM 713 O O . LEU A 1 90 ? 6.499 13.341 -5.470 1.00 85.94 90 LEU A O 1
ATOM 717 N N . VAL A 1 91 ? 4.632 12.115 -5.288 1.00 85.06 91 VAL A N 1
ATOM 718 C CA . VAL A 1 91 ? 5.196 10.972 -6.020 1.00 85.06 91 VAL A CA 1
ATOM 719 C C . VAL A 1 91 ? 5.488 11.342 -7.476 1.00 85.06 91 VAL A C 1
ATOM 721 O O . VAL A 1 91 ? 6.537 10.980 -7.997 1.00 85.06 91 VAL A O 1
ATOM 724 N N . GLU A 1 92 ? 4.607 12.092 -8.135 1.00 82.62 92 GLU A N 1
ATOM 725 C CA . GLU A 1 92 ? 4.839 12.585 -9.497 1.00 82.62 92 GLU A CA 1
ATOM 726 C C . GLU A 1 92 ? 6.119 13.425 -9.579 1.00 82.62 92 GLU A C 1
ATOM 728 O O . GLU A 1 92 ? 7.053 13.058 -10.291 1.00 82.62 92 GLU A O 1
ATOM 733 N N . MET A 1 93 ? 6.207 14.478 -8.766 1.00 86.81 93 MET A N 1
ATOM 734 C CA . MET A 1 93 ? 7.313 15.435 -8.798 1.00 86.81 93 MET A CA 1
ATOM 735 C C . MET A 1 93 ? 8.636 14.864 -8.277 1.00 86.81 93 MET A C 1
ATOM 737 O O . MET A 1 93 ? 9.696 15.240 -8.762 1.00 86.81 93 MET A O 1
ATOM 741 N N . GLU A 1 94 ? 8.612 14.015 -7.246 1.00 87.81 94 GLU A N 1
ATOM 742 C CA . GLU A 1 94 ? 9.835 13.560 -6.567 1.00 87.81 94 GLU A CA 1
ATOM 743 C C . GLU A 1 94 ? 10.357 12.221 -7.088 1.00 87.81 94 GLU A C 1
ATOM 745 O O . GLU A 1 94 ? 11.552 11.958 -6.973 1.00 87.81 94 GLU A O 1
ATOM 750 N N . PHE A 1 95 ? 9.484 11.362 -7.621 1.00 87.38 95 PHE A N 1
ATOM 751 C CA . PHE A 1 95 ? 9.866 10.043 -8.118 1.00 87.38 95 PHE A CA 1
ATOM 752 C C . PHE A 1 95 ? 9.834 9.998 -9.644 1.00 87.38 95 PHE A C 1
ATOM 754 O O . PHE A 1 95 ? 10.856 9.714 -10.256 1.00 87.38 95 PHE A O 1
ATOM 761 N N . TYR A 1 96 ? 8.701 10.312 -10.275 1.00 82.38 96 TYR A N 1
ATOM 762 C CA . TYR A 1 96 ? 8.568 10.139 -11.726 1.00 82.38 96 TYR A CA 1
ATOM 763 C C . TYR A 1 96 ? 9.267 11.218 -12.557 1.00 82.38 96 TYR A C 1
ATOM 765 O O . TYR A 1 96 ? 9.798 10.898 -13.616 1.00 82.38 96 TYR A O 1
ATOM 773 N N . GLU A 1 97 ? 9.273 12.475 -12.111 1.00 85.88 97 GLU A N 1
ATOM 774 C CA . GLU A 1 97 ? 9.925 13.560 -12.859 1.00 85.88 97 GLU A CA 1
ATOM 775 C C . GLU A 1 97 ? 11.452 13.597 -12.688 1.00 85.88 97 GLU A C 1
ATOM 777 O O . GLU A 1 97 ? 12.149 14.169 -13.528 1.00 85.88 97 GLU A O 1
ATOM 782 N N . ILE A 1 98 ? 11.977 13.014 -11.606 1.00 87.00 98 ILE A N 1
ATOM 783 C CA . ILE A 1 98 ? 13.404 13.088 -11.253 1.00 87.00 98 ILE A CA 1
ATOM 784 C C . ILE A 1 98 ? 14.154 11.812 -11.634 1.00 87.00 98 ILE A C 1
ATOM 786 O O . ILE A 1 98 ? 15.300 11.891 -12.079 1.00 87.00 98 ILE A O 1
ATOM 790 N N . GLU A 1 99 ? 13.553 10.641 -11.423 1.00 85.81 99 GLU A N 1
ATOM 791 C CA . GLU A 1 99 ? 14.243 9.368 -11.614 1.00 85.81 99 GLU A CA 1
ATOM 792 C C . GLU A 1 99 ? 14.175 8.905 -13.072 1.00 85.81 99 GLU A C 1
ATOM 794 O O . GLU A 1 99 ? 13.117 8.854 -13.696 1.00 85.81 99 GLU A O 1
ATOM 799 N N . GLU A 1 100 ? 15.315 8.470 -13.597 1.00 89.75 100 GLU A N 1
ATOM 800 C CA . GLU A 1 100 ? 15.370 7.662 -14.814 1.00 89.75 100 GLU A CA 1
ATOM 801 C C . GLU A 1 100 ? 15.293 6.180 -14.438 1.00 89.75 100 GLU A C 1
ATOM 803 O O . GLU A 1 100 ? 15.820 5.779 -13.400 1.00 89.75 100 GLU A O 1
ATOM 808 N N . PHE A 1 101 ? 14.680 5.338 -15.272 1.00 90.94 101 PHE A N 1
ATOM 809 C CA . PHE A 1 101 ? 14.528 3.909 -14.987 1.00 90.94 101 PHE A CA 1
ATOM 810 C C . PHE A 1 101 ? 15.195 3.063 -16.062 1.00 90.94 101 PHE A C 1
ATOM 812 O O . PHE A 1 101 ? 14.797 3.088 -17.223 1.00 90.94 101 PHE A O 1
ATOM 819 N N . GLU A 1 102 ? 16.192 2.272 -15.672 1.00 89.44 102 GLU A N 1
ATOM 820 C CA . GLU A 1 102 ? 16.934 1.446 -16.634 1.00 89.44 102 GLU A CA 1
ATOM 821 C C . GLU A 1 102 ? 16.144 0.208 -17.064 1.00 89.44 102 GLU A C 1
ATOM 823 O O . GLU A 1 102 ? 16.261 -0.278 -18.187 1.00 89.44 102 GLU A O 1
ATOM 828 N N . ASN A 1 103 ? 15.392 -0.370 -16.128 1.00 89.25 103 ASN A N 1
ATOM 829 C CA . ASN A 1 103 ? 14.602 -1.575 -16.331 1.00 89.25 103 ASN A CA 1
ATOM 830 C C . ASN A 1 103 ? 13.588 -1.758 -15.193 1.00 89.25 103 ASN A C 1
ATOM 832 O O . ASN A 1 103 ? 13.607 -1.063 -14.179 1.00 89.25 103 ASN A O 1
ATOM 836 N N . ARG A 1 104 ? 12.730 -2.772 -15.331 1.00 89.25 104 ARG A N 1
ATOM 837 C CA . ARG A 1 104 ? 11.688 -3.129 -14.357 1.00 89.25 104 ARG A CA 1
ATOM 838 C C . ARG A 1 104 ? 12.216 -3.384 -12.934 1.00 89.25 104 ARG A C 1
ATOM 840 O O . ARG A 1 104 ? 11.527 -3.078 -11.962 1.00 89.25 104 ARG A O 1
ATOM 847 N N . GLY A 1 105 ? 13.405 -3.972 -12.803 1.00 91.81 105 GLY A N 1
ATOM 848 C CA . GLY A 1 105 ? 14.031 -4.245 -11.508 1.00 91.81 105 GLY A CA 1
ATOM 849 C C . GLY A 1 105 ? 14.567 -2.976 -10.848 1.00 91.81 105 GLY A C 1
ATOM 850 O O . GLY A 1 105 ? 14.307 -2.749 -9.668 1.00 91.81 105 GLY A O 1
ATOM 851 N N . ASP A 1 106 ? 15.259 -2.135 -11.621 1.00 93.38 106 ASP A N 1
ATOM 852 C CA . ASP A 1 106 ? 15.714 -0.807 -11.192 1.00 93.38 106 ASP A CA 1
ATOM 853 C C . ASP A 1 106 ? 14.532 0.060 -10.731 1.00 93.38 106 ASP A C 1
ATOM 855 O O . ASP A 1 106 ? 14.535 0.572 -9.611 1.00 93.38 106 ASP A O 1
ATOM 859 N N . PHE A 1 107 ? 13.457 0.088 -11.524 1.00 92.69 107 PHE A N 1
ATOM 860 C CA . PHE A 1 107 ? 12.208 0.766 -11.186 1.00 92.69 107 PHE A CA 1
ATOM 861 C C . PHE A 1 107 ? 11.664 0.348 -9.812 1.00 92.69 107 PHE A C 1
ATOM 863 O O . PHE A 1 107 ? 11.423 1.200 -8.959 1.00 92.69 107 PHE A O 1
ATOM 870 N N . LEU A 1 108 ? 11.503 -0.958 -9.550 1.00 93.12 108 LEU A N 1
ATOM 871 C CA . LEU A 1 108 ? 10.986 -1.422 -8.255 1.00 93.12 108 LEU A CA 1
ATOM 872 C C . LEU A 1 108 ? 11.923 -1.109 -7.091 1.00 93.12 108 LEU A C 1
ATOM 874 O O . LEU A 1 108 ? 11.446 -0.807 -5.997 1.00 93.12 108 LEU A O 1
ATOM 878 N N . ASN A 1 109 ? 13.237 -1.185 -7.300 1.00 96.31 109 ASN A N 1
ATOM 879 C CA . ASN A 1 109 ? 14.211 -0.867 -6.259 1.00 96.31 109 ASN A CA 1
ATOM 880 C C . ASN A 1 109 ? 14.159 0.619 -5.885 1.00 96.31 109 ASN A C 1
ATOM 882 O O . ASN A 1 109 ? 14.158 0.952 -4.694 1.00 96.31 109 ASN A O 1
ATOM 886 N N . LYS A 1 110 ? 14.061 1.508 -6.880 1.00 95.06 110 LYS A N 1
ATOM 887 C CA . LYS A 1 110 ? 13.903 2.951 -6.664 1.00 95.06 110 LYS A CA 1
ATOM 888 C C . LYS A 1 110 ? 12.551 3.269 -6.037 1.00 95.06 110 LYS A C 1
ATOM 890 O O . LYS A 1 110 ? 12.512 3.964 -5.025 1.00 95.06 110 LYS A O 1
ATOM 895 N N . ALA A 1 111 ? 11.467 2.666 -6.528 1.00 93.12 111 ALA A N 1
ATOM 896 C CA . ALA A 1 111 ? 10.140 2.802 -5.932 1.00 93.12 111 ALA A CA 1
ATOM 897 C C . ALA A 1 111 ? 10.149 2.374 -4.460 1.00 93.12 111 ALA A C 1
ATOM 899 O O . ALA A 1 111 ? 9.642 3.080 -3.591 1.00 93.12 111 ALA A O 1
ATOM 900 N N . TYR A 1 112 ? 10.769 1.238 -4.138 1.00 96.44 112 TYR A N 1
ATOM 901 C CA . TYR A 1 112 ? 10.825 0.781 -2.756 1.00 96.44 112 TYR A CA 1
ATOM 902 C C . TYR A 1 112 ? 11.674 1.710 -1.883 1.00 96.44 112 TYR A C 1
ATOM 904 O O . TYR A 1 112 ? 11.283 2.017 -0.757 1.00 96.44 112 TYR A O 1
ATOM 912 N N . SER A 1 113 ? 12.788 2.213 -2.415 1.00 95.88 113 SER A N 1
ATOM 913 C CA . SER A 1 113 ? 13.632 3.199 -1.734 1.00 95.88 113 SER A CA 1
ATOM 914 C C . SER A 1 113 ? 12.864 4.490 -1.445 1.00 95.88 113 SER A C 1
ATOM 916 O O . SER A 1 113 ? 12.872 4.948 -0.304 1.00 95.88 113 SER A O 1
ATOM 918 N N . TYR A 1 114 ? 12.126 5.017 -2.426 1.00 93.06 114 TYR A N 1
ATOM 919 C CA . TYR A 1 114 ? 11.253 6.178 -2.255 1.00 93.06 114 TYR A CA 1
ATOM 920 C C . TYR A 1 114 ? 10.151 5.912 -1.221 1.00 93.06 114 TYR A C 1
ATOM 922 O O . TYR A 1 114 ? 9.936 6.712 -0.314 1.00 93.06 114 TYR A O 1
ATOM 930 N N . GLN A 1 115 ? 9.504 4.743 -1.273 1.00 93.25 115 GLN A N 1
ATOM 931 C CA . GLN A 1 115 ? 8.478 4.358 -0.302 1.00 93.25 115 GLN A CA 1
ATOM 932 C C . GLN A 1 115 ? 9.022 4.320 1.132 1.00 93.25 115 GLN A C 1
ATOM 934 O O . GLN A 1 115 ? 8.384 4.816 2.064 1.00 93.25 115 GLN A O 1
ATOM 939 N N . LEU A 1 116 ? 10.197 3.710 1.323 1.00 94.50 116 LEU A N 1
ATOM 940 C CA . LEU A 1 116 ? 10.870 3.644 2.618 1.00 94.50 116 LEU A CA 1
ATOM 941 C C . LEU A 1 116 ? 11.283 5.033 3.087 1.00 94.50 116 LEU A C 1
ATOM 943 O O . LEU A 1 116 ? 11.059 5.357 4.254 1.00 94.50 116 LEU A O 1
ATOM 947 N N . PHE A 1 117 ? 11.834 5.846 2.183 1.00 91.81 117 PHE A N 1
ATOM 948 C CA . PHE A 1 117 ? 12.155 7.239 2.446 1.00 91.81 117 PHE A CA 1
ATOM 949 C C . PHE A 1 117 ? 10.907 7.957 2.954 1.00 91.81 117 PHE A C 1
ATOM 951 O O . PHE A 1 117 ? 10.896 8.337 4.118 1.00 91.81 117 PHE A O 1
ATOM 958 N N . PHE A 1 118 ? 9.820 8.003 2.180 1.00 88.69 118 PHE A N 1
ATOM 959 C CA . PHE A 1 118 ? 8.555 8.643 2.550 1.00 88.69 118 PHE A CA 1
ATOM 960 C C . PHE A 1 118 ? 8.018 8.169 3.908 1.00 88.69 118 PHE A C 1
ATOM 962 O O . PHE A 1 118 ? 7.598 8.968 4.745 1.00 88.69 118 PHE A O 1
ATOM 969 N N . ASN A 1 119 ? 8.037 6.859 4.158 1.00 90.25 119 ASN A N 1
ATOM 970 C CA . ASN A 1 119 ? 7.466 6.280 5.370 1.00 90.25 119 ASN A CA 1
ATOM 971 C C . ASN A 1 119 ? 8.310 6.526 6.633 1.00 90.25 119 ASN A C 1
ATOM 973 O O . ASN A 1 119 ? 7.742 6.575 7.732 1.00 90.25 119 ASN A O 1
ATOM 977 N N . LEU A 1 120 ? 9.636 6.644 6.500 1.00 90.94 120 LEU A N 1
ATOM 978 C CA . LEU A 1 120 ? 10.574 6.556 7.626 1.00 90.94 120 LEU A CA 1
ATOM 979 C C . LEU A 1 120 ? 11.457 7.788 7.835 1.00 90.94 120 LEU A C 1
ATOM 981 O O . LEU A 1 120 ? 11.975 7.931 8.943 1.00 90.94 120 LEU A O 1
ATOM 985 N N . VAL A 1 121 ? 11.646 8.644 6.829 1.00 86.00 121 VAL A N 1
ATOM 986 C CA . VAL A 1 121 ? 12.693 9.678 6.848 1.00 86.00 121 VAL A CA 1
ATOM 987 C C . VAL A 1 121 ? 12.149 11.105 6.951 1.00 86.00 121 VAL A C 1
ATOM 989 O O . VAL A 1 121 ? 12.438 11.741 7.969 1.00 86.00 121 VAL A O 1
ATOM 992 N N . PRO A 1 122 ? 11.402 11.664 5.975 1.00 71.75 122 PRO A N 1
ATOM 993 C CA . PRO A 1 122 ? 11.106 13.080 5.997 1.00 71.75 122 PRO A CA 1
ATOM 994 C C . PRO A 1 122 ? 10.034 13.377 7.057 1.00 71.75 122 PRO A C 1
ATOM 996 O O . PRO A 1 122 ? 8.972 12.741 7.079 1.00 71.75 122 PRO A O 1
ATOM 999 N N . PRO A 1 123 ? 10.273 14.351 7.948 1.00 59.09 123 PRO A N 1
ATOM 1000 C CA . PRO A 1 123 ? 9.216 14.885 8.785 1.00 59.09 123 PRO A CA 1
ATOM 1001 C C . PRO A 1 123 ? 8.200 15.607 7.891 1.00 59.09 123 PRO A C 1
ATOM 1003 O O . PRO A 1 123 ? 8.536 16.576 7.217 1.00 59.09 123 PRO A O 1
ATOM 1006 N N . ASN A 1 124 ? 6.945 15.152 7.886 1.00 64.94 124 ASN A N 1
ATOM 1007 C CA . ASN A 1 124 ? 5.875 15.859 7.191 1.00 64.94 124 ASN A CA 1
ATOM 1008 C C . ASN A 1 124 ? 5.567 17.150 7.966 1.00 64.94 124 ASN A C 1
ATOM 1010 O O . ASN A 1 124 ? 4.979 17.106 9.053 1.00 64.94 124 ASN A O 1
ATOM 1014 N N . THR A 1 125 ? 5.964 18.30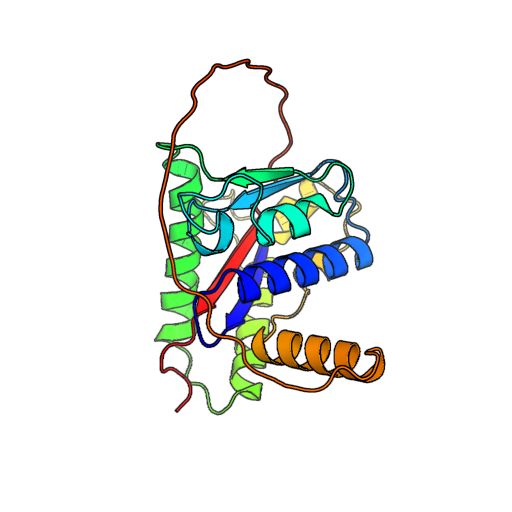1 7.418 1.00 55.69 125 THR A N 1
ATOM 1015 C CA . THR A 1 125 ? 5.819 19.625 8.049 1.00 55.69 125 THR A CA 1
ATOM 1016 C C . THR A 1 125 ? 4.366 19.958 8.382 1.00 55.69 125 THR A C 1
ATOM 1018 O O . THR A 1 125 ? 4.091 20.622 9.380 1.00 55.69 125 THR A O 1
ATOM 1021 N N . TYR A 1 126 ? 3.418 19.433 7.601 1.00 59.47 126 TYR A N 1
ATOM 1022 C CA . TYR A 1 126 ? 1.980 19.603 7.815 1.00 59.47 126 TYR A CA 1
ATOM 1023 C C . TYR A 1 126 ? 1.409 18.683 8.912 1.00 59.47 126 TYR A C 1
ATOM 1025 O O . TYR A 1 126 ? 0.299 18.898 9.398 1.00 59.47 126 TYR A O 1
ATOM 1033 N N . LYS A 1 127 ? 2.157 17.660 9.347 1.00 62.12 127 LYS A N 1
ATOM 1034 C CA . LYS A 1 127 ? 1.757 16.709 10.399 1.00 62.12 127 LYS A CA 1
ATOM 1035 C C . LYS A 1 127 ? 2.726 16.759 11.587 1.00 62.12 127 LYS A C 1
ATOM 1037 O O . LYS A 1 127 ? 3.240 15.734 12.029 1.00 62.12 127 LYS A O 1
ATOM 1042 N N . GLU A 1 128 ? 2.966 17.966 12.102 1.00 66.00 128 GLU A N 1
ATOM 1043 C CA . GLU A 1 128 ? 3.796 18.222 13.294 1.00 66.00 128 GLU A CA 1
ATOM 1044 C C . GLU A 1 128 ? 5.262 17.774 13.153 1.00 66.00 128 GLU A C 1
ATOM 1046 O O . GLU A 1 128 ? 5.890 17.391 14.141 1.00 66.00 128 GLU A O 1
ATOM 1051 N N . ASN A 1 129 ? 5.816 17.800 11.936 1.00 76.75 129 ASN A N 1
ATOM 1052 C CA . ASN A 1 129 ? 7.169 17.315 11.644 1.00 76.75 129 ASN A CA 1
ATOM 1053 C C . ASN A 1 129 ? 7.377 15.839 12.017 1.00 76.75 129 ASN A C 1
ATOM 1055 O O . ASN A 1 129 ? 8.438 15.458 12.511 1.00 76.75 129 ASN A O 1
ATOM 1059 N N . GLN A 1 130 ? 6.362 15.002 11.802 1.00 78.38 130 GLN A N 1
ATOM 1060 C CA . GLN A 1 130 ? 6.449 13.568 12.063 1.00 78.38 130 GLN A CA 1
ATOM 1061 C C . GLN A 1 130 ? 6.438 12.770 10.766 1.00 78.38 130 GLN A C 1
ATOM 1063 O O . GLN A 1 130 ? 5.718 13.100 9.822 1.00 78.38 130 GLN A O 1
ATOM 1068 N N . THR A 1 131 ? 7.201 11.682 10.737 1.00 83.62 131 THR A N 1
ATOM 1069 C CA . THR A 1 131 ? 7.122 10.706 9.648 1.00 83.62 131 THR A CA 1
ATOM 1070 C C . THR A 1 131 ? 5.810 9.916 9.744 1.00 83.62 131 THR A C 1
ATOM 1072 O O . THR A 1 131 ? 5.245 9.766 10.839 1.00 83.62 131 THR A O 1
ATOM 1075 N N . PRO A 1 132 ? 5.312 9.343 8.635 1.00 85.31 132 PRO A N 1
ATOM 1076 C CA . PRO A 1 132 ? 4.158 8.448 8.665 1.00 85.31 132 PRO A CA 1
ATOM 1077 C C . PRO A 1 132 ? 4.287 7.321 9.705 1.00 85.31 132 PRO A C 1
ATOM 1079 O O . PRO A 1 132 ? 3.314 7.002 10.401 1.00 85.31 132 PRO A O 1
ATOM 1082 N N . TRP A 1 133 ? 5.490 6.758 9.871 1.00 87.81 133 TRP A N 1
ATOM 1083 C CA . TRP A 1 133 ? 5.758 5.756 10.901 1.00 87.81 133 TRP A CA 1
ATOM 1084 C C . TRP A 1 133 ? 5.657 6.320 12.321 1.00 87.81 133 TRP A C 1
ATOM 1086 O O . TRP A 1 133 ? 5.034 5.691 13.171 1.00 87.81 133 TRP A O 1
ATOM 1096 N N . GLN A 1 134 ? 6.205 7.506 12.594 1.00 86.25 134 GLN A N 1
ATOM 1097 C CA . GLN A 1 134 ? 6.112 8.136 13.918 1.00 86.25 134 GLN A CA 1
ATOM 1098 C C . GLN A 1 134 ? 4.658 8.412 14.324 1.00 86.25 134 GLN A C 1
ATOM 1100 O O . GLN A 1 134 ? 4.267 8.141 15.459 1.00 86.25 134 GLN A O 1
ATOM 1105 N N . ILE A 1 135 ? 3.826 8.877 13.389 1.00 84.00 135 ILE A N 1
ATOM 1106 C CA . ILE A 1 135 ? 2.390 9.083 13.636 1.00 84.00 135 ILE A CA 1
ATOM 1107 C C . ILE A 1 135 ? 1.710 7.747 13.961 1.00 84.00 135 ILE A C 1
ATOM 1109 O O . ILE A 1 135 ? 0.885 7.661 14.875 1.00 84.00 135 ILE A O 1
ATOM 1113 N N . THR A 1 136 ? 2.053 6.695 13.216 1.00 84.25 136 THR A N 1
ATOM 1114 C CA . THR A 1 136 ? 1.466 5.361 13.386 1.00 84.25 136 THR A CA 1
ATOM 1115 C C . THR A 1 136 ? 1.883 4.727 14.711 1.00 84.25 136 THR A C 1
ATOM 1117 O O . THR A 1 136 ? 1.024 4.252 15.454 1.00 84.25 136 THR A O 1
ATOM 1120 N N . SER A 1 137 ? 3.170 4.786 15.054 1.00 86.06 137 SER A N 1
ATOM 1121 C CA . SER A 1 137 ? 3.711 4.222 16.291 1.00 86.06 137 SER A CA 1
ATOM 1122 C C . SER A 1 137 ? 3.191 4.945 17.533 1.00 86.06 137 SER A C 1
ATOM 1124 O O . SER A 1 137 ? 2.867 4.288 18.516 1.00 86.06 137 SER A O 1
ATOM 1126 N N . LYS A 1 138 ? 2.977 6.269 17.484 1.00 85.12 138 LYS A N 1
ATOM 1127 C CA . LYS A 1 138 ? 2.302 6.999 18.575 1.00 85.12 138 LYS A CA 1
ATOM 1128 C C . LYS A 1 138 ? 0.857 6.543 18.786 1.00 85.12 138 LYS A C 1
ATOM 1130 O O . LYS A 1 138 ? 0.419 6.411 19.925 1.00 85.12 138 LYS A O 1
ATOM 1135 N N . LYS A 1 139 ? 0.107 6.302 17.705 1.00 82.50 139 LYS A N 1
ATOM 1136 C CA . LYS A 1 139 ? -1.297 5.853 17.781 1.00 82.50 139 LYS A CA 1
ATOM 1137 C C . LYS A 1 139 ? -1.430 4.390 18.204 1.00 82.50 139 LYS A C 1
ATOM 1139 O O . LYS A 1 139 ? -2.399 4.031 18.871 1.00 82.50 139 LYS A O 1
ATOM 1144 N N . LYS A 1 140 ? -0.497 3.539 17.775 1.00 83.75 140 LYS A N 1
ATOM 1145 C CA . LYS A 1 140 ? -0.494 2.095 18.033 1.00 83.75 140 LYS A CA 1
ATOM 1146 C C . LYS A 1 140 ? 0.941 1.612 18.314 1.00 83.75 140 LYS A C 1
ATOM 1148 O O . LYS A 1 140 ? 1.578 1.055 17.421 1.00 83.75 140 LYS A O 1
ATOM 1153 N N . PRO A 1 141 ? 1.434 1.769 19.557 1.00 87.19 141 PRO A N 1
ATOM 1154 C CA . PRO A 1 141 ? 2.825 1.456 19.914 1.00 87.19 141 PRO A CA 1
ATOM 1155 C C . PRO A 1 141 ? 3.216 -0.017 19.769 1.00 87.19 141 PRO A C 1
ATOM 1157 O O . PRO A 1 141 ? 4.396 -0.338 19.709 1.00 87.19 141 PRO A O 1
ATOM 1160 N N . THR A 1 142 ? 2.232 -0.917 19.731 1.00 87.50 142 THR A N 1
ATOM 1161 C CA . THR A 1 142 ? 2.442 -2.363 19.594 1.00 87.50 142 THR A CA 1
ATOM 1162 C C . THR A 1 142 ? 2.641 -2.813 18.149 1.00 87.50 142 THR A C 1
ATOM 1164 O O . THR A 1 142 ? 2.970 -3.975 17.926 1.00 87.50 142 THR A O 1
ATOM 1167 N N . LEU A 1 143 ? 2.409 -1.938 17.161 1.00 84.75 143 LEU A N 1
ATOM 1168 C CA . LEU A 1 143 ? 2.613 -2.289 15.760 1.00 84.75 143 LEU A CA 1
ATOM 1169 C C . LEU A 1 143 ? 4.101 -2.408 15.444 1.00 84.75 143 LEU A C 1
ATOM 1171 O O . LEU A 1 143 ? 4.925 -1.641 15.936 1.00 84.75 143 LEU A O 1
ATOM 1175 N N . SER A 1 144 ? 4.431 -3.365 14.583 1.00 91.19 144 SER A N 1
ATOM 1176 C CA . SER A 1 144 ? 5.788 -3.545 14.083 1.00 91.19 144 SER A CA 1
ATOM 11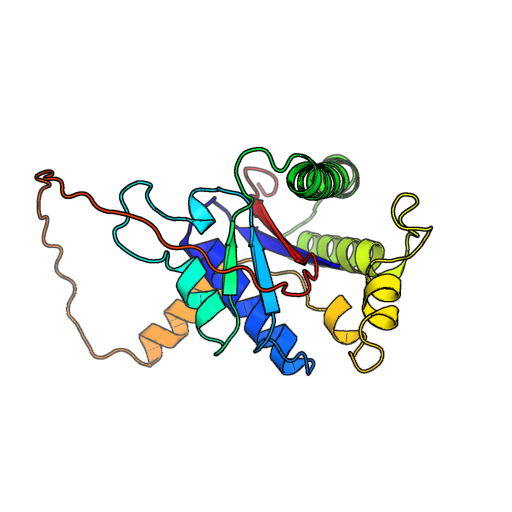77 C C . SER A 1 144 ? 6.105 -2.541 12.977 1.00 91.19 144 SER A C 1
ATOM 1179 O O . SER A 1 144 ? 5.262 -2.274 12.120 1.00 91.19 144 SER A O 1
ATOM 1181 N N . ILE A 1 145 ? 7.349 -2.052 12.938 1.00 93.50 145 ILE A N 1
ATOM 1182 C CA . ILE A 1 145 ? 7.858 -1.210 11.843 1.00 93.50 145 ILE A CA 1
ATOM 1183 C C . ILE A 1 145 ? 7.815 -1.921 10.487 1.00 93.50 145 ILE A C 1
ATOM 1185 O O . ILE A 1 145 ? 7.844 -1.267 9.452 1.00 93.50 145 ILE A O 1
ATOM 1189 N N . GLU A 1 146 ? 7.693 -3.250 10.470 1.00 94.88 146 GLU A N 1
ATOM 1190 C CA . GLU A 1 146 ? 7.565 -4.031 9.237 1.00 94.88 146 GLU A CA 1
ATOM 1191 C C . GLU A 1 146 ? 6.350 -3.624 8.394 1.00 94.88 146 GLU A C 1
ATOM 1193 O O . GLU A 1 146 ? 6.397 -3.757 7.173 1.00 94.88 146 GLU A O 1
ATOM 1198 N N . ILE A 1 147 ? 5.309 -3.026 8.993 1.00 90.94 147 ILE A N 1
ATOM 1199 C CA . ILE A 1 147 ? 4.204 -2.457 8.209 1.00 90.94 147 ILE A CA 1
ATOM 1200 C C . ILE A 1 147 ? 4.697 -1.353 7.269 1.00 90.94 147 ILE A C 1
ATOM 1202 O O . ILE A 1 147 ? 4.163 -1.211 6.186 1.00 90.94 147 ILE A O 1
ATOM 1206 N N . ALA A 1 148 ? 5.742 -0.601 7.631 1.00 90.94 148 ALA A N 1
ATOM 1207 C CA . ALA A 1 148 ? 6.313 0.459 6.799 1.00 90.94 148 ALA A CA 1
ATOM 1208 C C . ALA A 1 148 ? 7.132 -0.056 5.610 1.00 90.94 148 ALA A C 1
ATOM 1210 O O . ALA A 1 148 ? 7.496 0.727 4.731 1.00 90.94 148 ALA A O 1
ATOM 1211 N N . LYS A 1 149 ? 7.436 -1.356 5.615 1.00 95.25 149 LYS A N 1
ATOM 1212 C CA . LYS A 1 149 ? 8.367 -2.033 4.712 1.00 95.25 149 LYS A CA 1
ATOM 1213 C C . LYS A 1 149 ? 7.667 -3.054 3.812 1.00 95.25 149 LYS A C 1
ATOM 1215 O O . LYS A 1 149 ? 8.316 -3.925 3.242 1.00 95.25 149 LYS A O 1
ATOM 1220 N N . ILE A 1 150 ? 6.340 -2.989 3.697 1.00 94.00 150 ILE A N 1
ATOM 1221 C CA . ILE A 1 150 ? 5.606 -3.808 2.726 1.00 94.00 150 ILE A CA 1
ATOM 1222 C C . ILE A 1 150 ? 6.084 -3.387 1.331 1.00 94.00 150 ILE A C 1
ATOM 1224 O O . ILE A 1 150 ? 5.918 -2.216 0.996 1.00 94.00 150 ILE A O 1
ATOM 1228 N N . PRO A 1 151 ? 6.710 -4.271 0.536 1.00 95.69 151 PRO A N 1
ATOM 1229 C CA . PRO A 1 151 ? 7.363 -3.846 -0.693 1.00 95.69 151 PRO A CA 1
ATOM 1230 C C . PRO A 1 151 ? 6.334 -3.411 -1.744 1.00 95.69 151 PRO A C 1
ATOM 1232 O O . PRO A 1 151 ? 5.200 -3.907 -1.728 1.00 95.69 151 PRO A O 1
ATOM 1235 N N . PRO A 1 152 ? 6.706 -2.513 -2.667 1.00 94.88 152 PRO A N 1
ATOM 1236 C CA . PRO A 1 152 ? 5.886 -2.247 -3.830 1.00 94.88 152 PRO A CA 1
ATOM 1237 C C 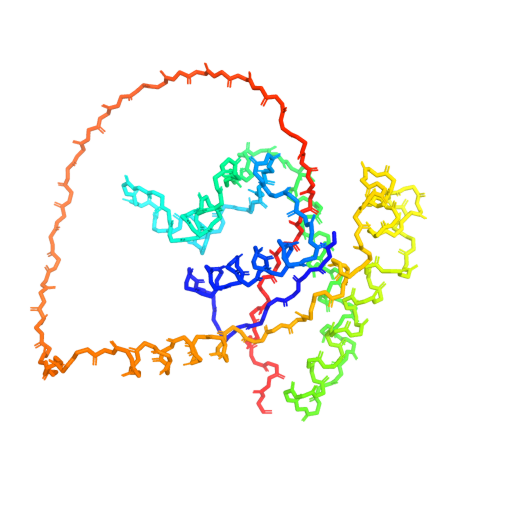. PRO A 1 152 ? 5.824 -3.475 -4.740 1.00 94.88 152 PRO A C 1
ATOM 1239 O O . PRO A 1 152 ? 6.691 -4.354 -4.693 1.00 94.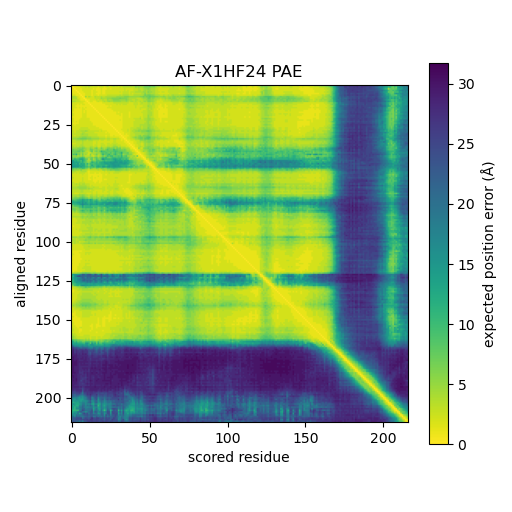88 152 PRO A O 1
ATOM 1242 N N . ILE A 1 153 ? 4.791 -3.548 -5.573 1.00 93.81 153 ILE A N 1
ATOM 1243 C CA . ILE A 1 153 ? 4.551 -4.720 -6.415 1.00 93.81 153 ILE A CA 1
ATOM 1244 C C . ILE A 1 153 ? 3.950 -4.337 -7.762 1.00 93.81 153 ILE A C 1
ATOM 1246 O O . ILE A 1 153 ? 3.113 -3.441 -7.850 1.00 93.81 153 ILE A O 1
ATOM 1250 N N . PHE A 1 154 ? 4.329 -5.072 -8.804 1.00 92.62 154 PHE A N 1
ATOM 1251 C CA . PHE A 1 154 ? 3.580 -5.068 -10.051 1.00 92.62 154 PHE A CA 1
ATOM 1252 C C . PHE A 1 154 ? 2.379 -6.001 -9.960 1.00 92.62 154 PHE A C 1
ATOM 1254 O O . PHE A 1 154 ? 2.499 -7.199 -9.683 1.00 92.62 154 PHE A O 1
ATOM 1261 N N . LEU A 1 155 ? 1.204 -5.446 -10.206 1.00 90.12 155 LEU A N 1
ATOM 1262 C CA . LEU A 1 155 ? -0.064 -6.140 -10.068 1.00 90.12 155 LEU A CA 1
ATOM 1263 C C . LEU A 1 155 ? -0.289 -7.128 -11.217 1.00 90.12 155 LEU A C 1
ATOM 1265 O O . LEU A 1 155 ? -0.967 -8.134 -11.012 1.00 90.12 155 LEU A O 1
ATOM 1269 N N . ASP A 1 156 ? 0.362 -6.922 -12.362 1.00 88.12 156 ASP A N 1
ATOM 1270 C CA . ASP A 1 156 ? 0.439 -7.871 -13.478 1.00 88.12 156 ASP A CA 1
ATOM 1271 C C . ASP A 1 156 ? 1.107 -9.185 -13.053 1.00 88.12 156 ASP A C 1
ATOM 1273 O O . ASP A 1 156 ? 0.562 -10.267 -13.277 1.00 88.12 156 ASP A O 1
ATOM 1277 N N . ASP A 1 157 ? 2.228 -9.111 -12.324 1.00 91.00 157 ASP A N 1
ATOM 1278 C CA . ASP A 1 157 ? 2.917 -10.304 -11.808 1.00 91.00 157 ASP A CA 1
ATOM 1279 C C . ASP A 1 157 ? 2.048 -11.043 -10.789 1.00 91.00 157 ASP A C 1
ATOM 1281 O O . ASP A 1 157 ? 2.049 -12.276 -10.716 1.00 91.00 157 ASP A O 1
ATOM 1285 N N . LEU A 1 158 ? 1.306 -10.292 -9.970 1.00 90.69 158 LEU A N 1
ATOM 1286 C CA . LEU A 1 158 ? 0.391 -10.859 -8.987 1.00 90.69 158 LEU A CA 1
ATOM 1287 C C . LEU A 1 158 ? -0.815 -11.528 -9.665 1.00 90.69 158 LEU A C 1
ATOM 1289 O O . LEU A 1 158 ? -1.244 -12.600 -9.228 1.00 90.69 158 LEU A O 1
ATOM 1293 N N . LEU A 1 159 ? -1.329 -10.936 -10.746 1.00 91.50 159 LEU A N 1
ATOM 1294 C CA . LEU A 1 159 ? -2.393 -11.505 -11.567 1.00 91.50 159 LEU A CA 1
ATOM 1295 C C . LEU A 1 159 ? -1.936 -12.806 -12.237 1.00 91.50 159 LEU A C 1
ATOM 1297 O O . LEU A 1 159 ? -2.619 -13.821 -12.096 1.00 91.50 159 LEU A O 1
ATOM 1301 N N . LEU A 1 160 ? -0.768 -12.808 -12.889 1.00 91.75 160 LEU A N 1
ATOM 1302 C CA . LEU A 1 160 ? -0.194 -13.996 -13.531 1.00 91.75 160 LEU A CA 1
ATOM 1303 C C . LEU A 1 160 ? -0.022 -15.143 -12.531 1.00 91.75 160 LEU A C 1
ATOM 1305 O O . LEU A 1 160 ? -0.524 -16.242 -12.757 1.00 91.75 160 LEU A O 1
ATOM 1309 N N . LYS A 1 161 ? 0.562 -14.871 -11.356 1.00 90.56 161 LYS A N 1
ATOM 1310 C CA . LYS A 1 161 ? 0.699 -15.873 -10.283 1.00 90.56 161 LYS A CA 1
ATOM 1311 C C . LYS A 1 161 ? -0.646 -16.447 -9.837 1.00 90.56 161 LYS A C 1
ATOM 1313 O O . LYS A 1 161 ? -0.743 -17.638 -9.539 1.00 90.56 161 LYS A O 1
ATOM 1318 N N . LYS A 1 162 ? -1.690 -15.615 -9.772 1.00 88.88 162 LYS A N 1
ATOM 1319 C CA . LYS A 1 162 ? -3.041 -16.049 -9.393 1.00 88.88 162 LYS A CA 1
ATOM 1320 C C . LYS A 1 162 ? -3.671 -16.942 -10.464 1.00 88.88 162 LYS A C 1
ATOM 1322 O O . LYS A 1 162 ? -4.310 -17.935 -10.115 1.00 88.88 162 LYS A O 1
ATOM 1327 N N . LEU A 1 163 ? -3.468 -16.624 -11.742 1.00 89.31 163 LEU A N 1
ATOM 1328 C CA . LEU A 1 163 ? -3.925 -17.440 -12.870 1.00 89.31 163 LEU A CA 1
ATOM 1329 C C . LEU A 1 163 ? -3.171 -18.777 -12.944 1.00 89.31 163 LEU A C 1
ATOM 1331 O O . LEU A 1 163 ? -3.804 -19.822 -13.079 1.00 89.31 163 LEU A O 1
ATOM 1335 N N . ASP A 1 164 ? -1.852 -18.775 -12.750 1.00 86.31 164 ASP A N 1
ATOM 1336 C CA . ASP A 1 164 ? -1.027 -19.991 -12.703 1.00 86.31 164 ASP A CA 1
ATOM 1337 C C . ASP A 1 164 ? -1.419 -20.915 -11.545 1.00 86.31 164 ASP A C 1
ATOM 1339 O O . ASP A 1 164 ? -1.432 -22.140 -11.671 1.00 86.31 164 ASP A O 1
ATOM 1343 N N . PHE A 1 165 ? -1.758 -20.344 -10.388 1.00 77.31 165 PHE A N 1
ATOM 1344 C CA . PHE A 1 165 ? -2.273 -21.123 -9.267 1.00 77.31 165 PHE A CA 1
ATOM 1345 C C . PHE A 1 165 ? -3.663 -21.694 -9.575 1.00 77.31 165 PHE A C 1
ATOM 1347 O O . PHE A 1 165 ? -3.928 -22.861 -9.297 1.00 77.31 165 PHE A O 1
ATOM 1354 N N . SER A 1 166 ? -4.541 -20.898 -10.192 1.00 71.56 166 SER A N 1
ATOM 1355 C CA . SER A 1 166 ? -5.889 -21.335 -10.564 1.00 71.56 166 SER A CA 1
ATOM 1356 C C . SER A 1 166 ? -5.879 -22.441 -11.620 1.00 71.56 166 SER A C 1
ATOM 1358 O O . SER A 1 166 ? -6.710 -23.341 -11.551 1.00 71.56 166 SER A O 1
ATOM 1360 N N . THR A 1 167 ? -4.955 -22.405 -12.581 1.00 64.62 167 THR A N 1
ATOM 1361 C CA . THR A 1 167 ? -4.821 -23.444 -13.618 1.00 64.62 167 THR A CA 1
ATOM 1362 C C . THR A 1 167 ? -4.245 -24.744 -13.063 1.00 64.62 167 THR A C 1
ATOM 1364 O O . THR A 1 167 ? -4.653 -25.817 -13.492 1.00 64.62 167 THR A O 1
ATOM 1367 N N . LYS A 1 168 ? -3.385 -24.682 -12.037 1.00 58.84 168 LYS A N 1
ATOM 1368 C CA . LYS A 1 168 ? -2.908 -25.873 -11.307 1.00 58.84 168 LYS A CA 1
ATOM 1369 C C . LYS A 1 168 ? -3.982 -26.541 -10.439 1.00 58.84 168 LYS A C 1
ATOM 1371 O O . LYS A 1 168 ? -3.805 -27.690 -10.048 1.00 58.84 168 LYS A O 1
ATOM 1376 N N . VAL A 1 169 ? -5.072 -25.835 -10.129 1.00 53.16 169 VAL A N 1
ATOM 1377 C CA . VAL A 1 169 ? -6.176 -26.310 -9.271 1.00 53.16 169 VAL A CA 1
ATOM 1378 C C . VAL A 1 169 ? -7.492 -26.481 -10.065 1.00 53.16 169 VAL A C 1
ATOM 1380 O O . VAL A 1 169 ? -8.509 -26.896 -9.513 1.00 53.16 169 VAL A O 1
ATOM 1383 N N . GLY A 1 170 ? -7.499 -26.199 -11.373 1.00 41.44 170 GLY A N 1
ATOM 1384 C CA . GLY A 1 170 ? -8.702 -26.194 -12.208 1.00 41.44 170 GLY A CA 1
ATOM 1385 C C . GLY A 1 170 ? -9.017 -27.537 -12.870 1.00 41.44 170 GLY A C 1
ATOM 1386 O O . GLY A 1 170 ? -8.194 -28.084 -13.598 1.00 41.44 170 GLY A O 1
ATOM 1387 N N . TYR A 1 171 ? -10.241 -28.025 -12.644 1.00 46.88 171 TYR A N 1
ATOM 1388 C CA . TYR A 1 171 ? -10.910 -29.059 -13.439 1.00 46.88 171 TYR A CA 1
ATOM 1389 C C . TYR A 1 171 ? -10.918 -28.694 -14.933 1.00 46.88 171 TYR A C 1
ATOM 1391 O O . TYR A 1 171 ? -11.105 -27.530 -15.284 1.00 46.88 171 TYR A O 1
ATOM 1399 N N . ASP A 1 172 ? -10.756 -29.706 -15.788 1.00 41.44 172 ASP A N 1
ATOM 1400 C CA . ASP A 1 172 ? -10.808 -29.606 -17.249 1.00 41.44 172 ASP A CA 1
ATOM 1401 C C . ASP A 1 172 ? -12.173 -29.061 -17.703 1.00 41.44 172 ASP A C 1
ATOM 1403 O O . ASP A 1 172 ? -13.204 -29.723 -17.558 1.00 41.44 172 ASP A O 1
ATOM 1407 N N . VAL A 1 173 ? -12.197 -27.829 -18.215 1.00 41.47 173 VAL A N 1
ATOM 1408 C CA . VAL A 1 173 ? -13.377 -27.268 -18.877 1.00 41.47 173 VAL A CA 1
ATOM 1409 C C . VAL A 1 173 ? -12.960 -26.761 -20.251 1.00 41.47 173 VAL A C 1
ATOM 1411 O O . VAL A 1 173 ? -12.242 -25.771 -20.387 1.00 41.47 173 VAL A O 1
ATOM 1414 N N . SER A 1 174 ? -13.436 -27.481 -21.266 1.00 41.91 174 SER A N 1
ATOM 1415 C CA . SER A 1 174 ? -13.256 -27.211 -22.690 1.00 41.91 174 SER A CA 1
ATOM 1416 C C . SER A 1 174 ? -13.660 -25.780 -23.067 1.00 41.91 174 SER A C 1
ATOM 1418 O O . SER A 1 174 ? -14.733 -25.290 -22.707 1.00 41.91 174 SER A O 1
ATOM 1420 N N . SER A 1 175 ? -12.788 -25.116 -23.822 1.00 45.94 175 SER A N 1
ATOM 1421 C CA . SER A 1 175 ? -12.979 -23.785 -24.384 1.00 45.94 175 SER A CA 1
ATOM 1422 C C . SER A 1 175 ? -14.003 -23.796 -25.522 1.00 45.94 175 SER A C 1
ATOM 1424 O O . SER A 1 175 ? -13.736 -24.300 -26.611 1.00 45.94 175 SER A O 1
ATOM 1426 N N . VAL A 1 176 ? -15.156 -23.151 -25.322 1.00 34.81 176 VAL A N 1
ATOM 1427 C CA . VAL A 1 176 ? -16.020 -22.737 -26.440 1.00 34.81 176 VAL A CA 1
ATOM 1428 C C . VAL A 1 176 ? -16.610 -21.347 -26.162 1.00 34.81 176 VAL A C 1
ATOM 1430 O O . VAL A 1 176 ? -17.188 -21.138 -25.093 1.00 34.81 176 VAL A O 1
ATOM 1433 N N . PRO A 1 177 ? -16.496 -20.373 -27.087 1.00 40.72 177 PRO A N 1
ATOM 1434 C CA . PRO A 1 177 ? -17.036 -19.035 -26.888 1.00 40.72 177 PRO A CA 1
ATOM 1435 C C . PRO A 1 177 ? -18.528 -19.022 -27.239 1.00 40.72 177 PRO A C 1
ATOM 1437 O O . PRO A 1 177 ? -18.904 -19.335 -28.368 1.00 40.72 177 PRO A O 1
ATOM 1440 N N . SER A 1 178 ? -19.395 -18.612 -26.310 1.00 35.75 178 SER A N 1
ATOM 1441 C CA . SER A 1 178 ? -20.781 -18.266 -26.649 1.00 35.75 178 SER A CA 1
ATOM 1442 C C . SER A 1 178 ? -21.062 -16.792 -26.364 1.00 35.75 178 SER A C 1
ATOM 1444 O O . SER A 1 178 ? -21.105 -16.303 -25.240 1.00 35.75 178 SER A O 1
ATOM 1446 N N . ARG A 1 179 ? -21.203 -16.083 -27.481 1.00 33.28 179 ARG A N 1
ATOM 1447 C CA . ARG A 1 179 ? -21.661 -14.710 -27.664 1.00 33.28 179 ARG A CA 1
ATOM 1448 C C . ARG A 1 179 ? -23.101 -14.584 -27.162 1.00 33.28 179 ARG A C 1
ATOM 1450 O O . ARG A 1 179 ? -23.977 -15.232 -27.727 1.00 33.28 179 ARG A O 1
ATOM 1457 N N . VAL A 1 180 ? -23.370 -13.723 -26.179 1.00 33.19 180 VAL A N 1
ATOM 14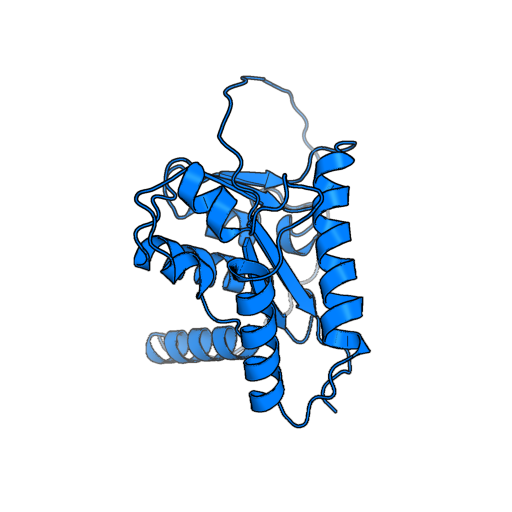58 C CA . VAL A 1 180 ? -24.750 -13.336 -25.832 1.00 33.19 180 VAL A CA 1
ATOM 1459 C C . VAL A 1 180 ? -24.863 -11.819 -25.688 1.00 33.19 180 VAL A C 1
ATOM 1461 O O . VAL A 1 180 ? -24.062 -11.167 -25.023 1.00 33.19 180 VAL A O 1
ATOM 1464 N N . GLN A 1 181 ? -25.847 -11.289 -26.415 1.00 28.27 181 GLN A N 1
ATOM 1465 C CA . GLN A 1 181 ? -26.194 -9.886 -26.624 1.00 28.27 181 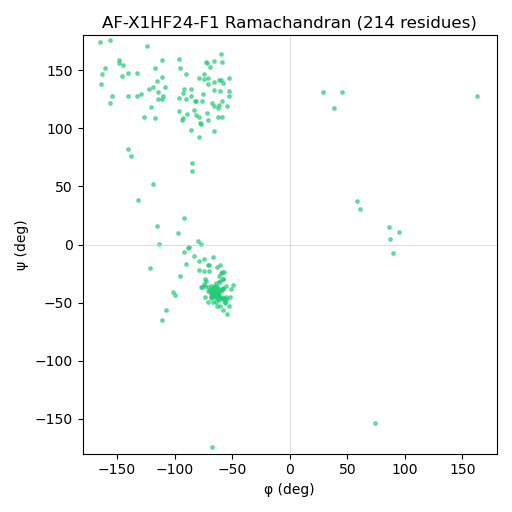GLN A CA 1
ATOM 1466 C C . GLN A 1 181 ? -26.844 -9.225 -25.395 1.00 28.27 181 GLN A C 1
ATOM 1468 O O . GLN A 1 181 ? -27.445 -9.877 -24.547 1.00 28.27 181 GLN A O 1
ATOM 1473 N N . ILE A 1 182 ? -26.734 -7.897 -25.360 1.00 29.11 182 ILE A N 1
ATOM 1474 C CA . ILE A 1 182 ? -27.265 -6.949 -24.369 1.00 29.11 182 ILE A CA 1
ATOM 1475 C C . ILE A 1 182 ? -28.784 -6.755 -24.530 1.00 29.11 182 ILE A C 1
ATOM 1477 O O . ILE A 1 182 ? -29.230 -6.569 -25.659 1.00 29.11 182 ILE A O 1
ATOM 1481 N N . THR A 1 183 ? -29.533 -6.611 -23.423 1.00 27.41 183 THR A N 1
ATOM 1482 C CA . THR A 1 183 ? -30.783 -5.808 -23.359 1.00 27.41 183 THR A CA 1
ATOM 1483 C C . THR A 1 183 ? -31.018 -5.172 -21.965 1.00 27.41 183 THR A C 1
ATOM 1485 O O . THR A 1 183 ? -30.475 -5.686 -20.985 1.00 27.41 183 THR A O 1
ATOM 1488 N N . PRO A 1 184 ? -31.797 -4.065 -21.847 1.00 26.77 184 PRO A N 1
ATOM 1489 C CA . PRO A 1 184 ? -31.681 -3.084 -20.756 1.00 26.77 184 PRO A CA 1
ATOM 1490 C C . PRO A 1 184 ? -32.846 -3.023 -19.732 1.00 26.77 184 PRO A C 1
ATOM 1492 O O . PRO A 1 184 ? -33.976 -3.380 -20.034 1.00 26.77 184 PRO A O 1
ATOM 1495 N N . TYR A 1 185 ? -32.512 -2.469 -18.551 1.00 23.84 185 TYR A N 1
ATOM 1496 C CA . TYR A 1 185 ? -33.286 -1.667 -17.568 1.00 23.84 185 TYR A CA 1
ATOM 1497 C C . TYR A 1 185 ? -34.712 -2.038 -17.097 1.00 23.84 185 TYR A C 1
ATOM 1499 O O . TYR A 1 185 ? -35.651 -2.048 -17.880 1.00 23.84 185 TYR A O 1
ATOM 1507 N N . SER A 1 186 ? -34.905 -2.023 -15.763 1.00 25.70 186 SER A N 1
ATOM 1508 C CA . SER A 1 186 ? -36.011 -1.291 -15.101 1.00 25.70 186 SER A CA 1
ATOM 1509 C C . SER A 1 186 ? -35.792 -1.087 -13.584 1.00 25.70 186 SER A C 1
ATOM 1511 O O . SER A 1 186 ? -35.174 -1.906 -12.904 1.00 25.70 186 SER A O 1
ATOM 1513 N N . HIS A 1 187 ? -36.300 0.053 -13.100 1.00 24.25 187 HIS A N 1
ATOM 1514 C CA . HIS A 1 187 ? -36.228 0.672 -11.766 1.00 24.25 187 HIS A CA 1
ATOM 1515 C C . HIS A 1 187 ? -36.780 -0.150 -10.589 1.00 24.25 187 HIS A C 1
ATOM 1517 O O . HIS A 1 187 ? -37.720 -0.899 -10.791 1.00 24.25 187 HIS A O 1
ATOM 1523 N N . HIS A 1 188 ? -36.317 0.138 -9.356 1.00 27.30 188 HIS A N 1
ATOM 1524 C CA . HIS A 1 188 ? -37.176 0.427 -8.187 1.00 27.30 188 HIS A CA 1
ATOM 1525 C C . HIS A 1 188 ? -36.411 1.173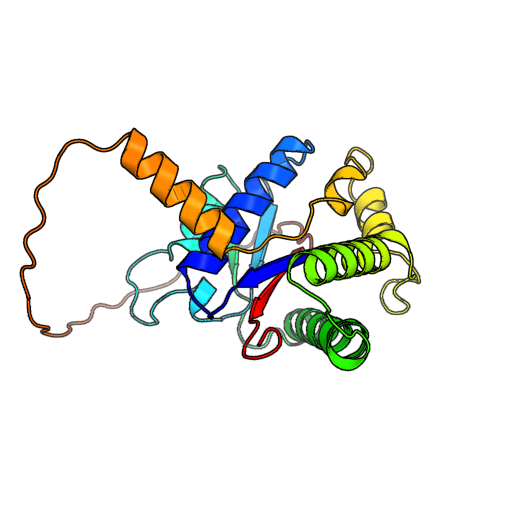 -7.066 1.00 27.30 188 HIS A C 1
ATOM 1527 O O . HIS A 1 188 ? -35.191 1.104 -6.956 1.00 27.30 188 HIS A O 1
ATOM 1533 N N . ARG A 1 189 ? -37.180 1.956 -6.301 1.00 21.44 189 ARG A N 1
ATOM 1534 C CA . ARG A 1 189 ? -36.860 2.963 -5.265 1.00 21.44 189 ARG A CA 1
ATOM 1535 C C . ARG A 1 189 ? -36.921 2.308 -3.865 1.00 21.44 189 ARG A C 1
ATOM 1537 O O . ARG A 1 189 ? -37.752 1.418 -3.734 1.00 21.44 189 ARG A O 1
ATOM 1544 N N . CYS A 1 190 ? -36.172 2.776 -2.847 1.00 21.02 190 CYS A N 1
ATOM 1545 C CA . CYS A 1 190 ? -36.683 3.257 -1.528 1.00 21.02 190 CYS A CA 1
ATOM 1546 C C . CYS A 1 190 ? -35.615 3.338 -0.391 1.00 21.02 190 CYS A C 1
ATOM 1548 O O . CYS A 1 190 ? -34.931 2.366 -0.104 1.00 21.02 190 CYS A O 1
ATOM 1550 N N . SER A 1 191 ? -35.563 4.524 0.235 1.00 22.31 191 SER A N 1
ATOM 1551 C CA . SER A 1 191 ? -35.335 4.960 1.636 1.00 22.31 191 SER A CA 1
ATOM 1552 C C . SER A 1 191 ? -34.338 4.333 2.642 1.00 22.31 191 SER A C 1
ATOM 1554 O O . SER A 1 191 ? -34.511 3.227 3.136 1.00 22.31 191 SER A O 1
ATOM 1556 N N . THR A 1 192 ? -33.385 5.199 3.034 1.00 25.66 192 THR A N 1
ATOM 1557 C CA . THR A 1 192 ? -32.917 5.647 4.379 1.00 25.66 192 THR A CA 1
ATOM 1558 C C . THR A 1 192 ? -33.002 4.742 5.621 1.00 25.66 192 THR A C 1
ATOM 1560 O O . THR A 1 192 ? -34.098 4.386 6.039 1.00 25.66 192 THR A O 1
ATOM 1563 N N . HIS A 1 193 ? -31.884 4.636 6.361 1.00 24.06 193 HIS A N 1
ATOM 1564 C CA . HIS A 1 193 ? -31.807 5.032 7.783 1.00 24.06 193 HIS A CA 1
ATOM 1565 C C . HIS A 1 193 ? -30.352 5.185 8.283 1.00 24.06 193 HIS A C 1
ATOM 1567 O O . HIS A 1 193 ? -29.481 4.384 7.960 1.00 24.06 193 HIS A O 1
ATOM 1573 N N . ASN A 1 194 ? -30.121 6.243 9.070 1.00 25.70 194 ASN A N 1
ATOM 1574 C CA . ASN A 1 194 ? -28.866 6.607 9.737 1.00 25.70 194 ASN A CA 1
ATOM 1575 C C . ASN A 1 194 ? -28.561 5.710 10.949 1.00 25.70 194 ASN A C 1
ATOM 1577 O O . ASN A 1 194 ? -29.468 5.428 11.728 1.00 25.70 194 ASN A O 1
ATOM 1581 N N . SER A 1 195 ? -27.277 5.448 11.215 1.00 23.33 195 SER A N 1
ATOM 1582 C CA . SER A 1 195 ? -26.742 5.513 12.584 1.00 23.33 195 SER A CA 1
ATOM 1583 C C . SER A 1 195 ? -25.231 5.754 12.569 1.00 23.33 195 SER A C 1
ATOM 1585 O O . SER A 1 195 ? -24.462 4.988 11.986 1.00 23.33 195 SER A O 1
ATOM 1587 N N . GLU A 1 196 ? -24.832 6.840 13.218 1.00 31.62 196 GLU A N 1
ATOM 1588 C CA . GLU A 1 196 ? -23.463 7.238 13.524 1.00 31.62 196 GLU A CA 1
ATOM 1589 C C . GLU A 1 196 ? -22.824 6.246 14.498 1.00 31.62 196 GLU A C 1
ATOM 1591 O O . GLU A 1 196 ? -23.431 5.965 15.519 1.00 31.62 196 GLU A O 1
ATOM 1596 N N . HIS A 1 197 ? -21.594 5.792 14.241 1.00 24.47 197 HIS A N 1
ATOM 1597 C CA . HIS A 1 197 ? -20.608 5.487 15.285 1.00 24.47 197 HIS A CA 1
ATOM 1598 C C . HIS A 1 197 ? -19.195 5.621 14.700 1.00 24.47 197 HIS A C 1
ATOM 1600 O O . HIS A 1 197 ? -18.888 5.117 13.617 1.00 24.47 197 HIS A O 1
ATOM 1606 N N . GLY A 1 198 ? -18.369 6.407 15.394 1.00 28.73 198 GLY A N 1
ATOM 1607 C CA . GLY A 1 198 ? -17.041 6.821 14.960 1.00 28.73 198 GLY A CA 1
ATOM 1608 C C . GLY A 1 198 ? -16.058 5.658 14.917 1.00 28.73 198 GLY A C 1
ATOM 1609 O O . GLY A 1 198 ? -15.783 5.041 15.940 1.00 28.73 198 GLY A O 1
ATOM 1610 N N . ASN A 1 199 ? -15.490 5.419 13.736 1.00 24.03 199 ASN A N 1
ATOM 1611 C CA . ASN A 1 199 ? -14.355 4.525 13.554 1.00 24.03 199 ASN A CA 1
ATOM 1612 C C . ASN A 1 199 ? -13.098 5.336 13.245 1.00 24.03 199 ASN A C 1
ATOM 1614 O O . ASN A 1 199 ? -13.108 6.273 12.445 1.00 24.03 199 ASN A O 1
ATOM 1618 N N . VAL A 1 200 ? -12.015 4.944 13.908 1.00 23.09 200 VAL A N 1
ATOM 1619 C CA . VAL A 1 200 ? -10.677 5.521 13.803 1.00 23.09 200 VAL A CA 1
ATOM 1620 C C . VAL A 1 200 ? -10.160 5.339 12.373 1.00 23.09 200 VAL A C 1
ATOM 1622 O O . VAL A 1 200 ? -9.848 4.228 11.951 1.00 23.09 200 VAL A O 1
ATOM 1625 N N . SER A 1 201 ? -10.061 6.438 11.622 1.00 21.72 201 SER A N 1
ATOM 1626 C CA . SER A 1 201 ? -9.470 6.456 10.284 1.00 21.72 201 SER A CA 1
ATOM 1627 C C . SER A 1 201 ? -7.943 6.445 10.397 1.00 21.72 201 SER A C 1
ATOM 1629 O O . SER A 1 201 ? -7.317 7.457 10.735 1.00 21.72 201 SER A O 1
ATOM 1631 N N . VAL A 1 202 ? -7.320 5.303 10.119 1.00 24.72 202 VAL A N 1
ATOM 1632 C CA . VAL A 1 202 ? -5.920 5.295 9.688 1.00 24.72 202 VAL A CA 1
ATOM 1633 C C . VAL A 1 202 ? -5.959 5.608 8.199 1.00 24.72 202 VAL A C 1
ATOM 1635 O O . VAL A 1 202 ? -6.488 4.822 7.422 1.00 24.72 202 VAL A O 1
ATOM 1638 N N . MET A 1 203 ? -5.470 6.787 7.818 1.00 25.95 203 MET A N 1
ATOM 1639 C CA . MET A 1 203 ? -5.310 7.158 6.415 1.00 25.95 203 MET A CA 1
ATOM 1640 C C . MET A 1 203 ? -4.250 6.231 5.809 1.00 25.95 203 MET A C 1
ATOM 1642 O O . MET A 1 203 ? -3.045 6.401 6.025 1.00 25.95 203 MET A O 1
ATOM 1646 N N . VAL A 1 204 ? -4.724 5.188 5.138 1.00 32.31 204 VAL A N 1
ATOM 1647 C CA . VAL A 1 204 ? -3.930 4.382 4.220 1.00 32.31 204 VAL A CA 1
ATOM 1648 C C . VAL A 1 204 ? -4.094 5.063 2.872 1.00 32.31 204 VAL A C 1
ATOM 1650 O O . VAL A 1 204 ? -5.206 5.114 2.358 1.00 32.31 204 VAL A O 1
ATOM 1653 N N . VAL A 1 205 ? -3.017 5.649 2.359 1.00 39.81 205 VAL A N 1
ATOM 1654 C CA . VAL A 1 205 ? -2.992 6.088 0.966 1.00 39.81 205 VAL A CA 1
ATOM 1655 C C . VAL A 1 205 ? -2.575 4.850 0.181 1.00 39.81 205 VAL A C 1
ATOM 1657 O O . VAL A 1 205 ? -1.416 4.434 0.231 1.00 39.81 205 VAL A O 1
ATOM 1660 N N . GLU A 1 206 ? -3.574 4.168 -0.376 1.00 43.44 206 GLU A N 1
ATOM 1661 C CA . GLU A 1 206 ? -3.380 3.076 -1.327 1.00 43.44 206 GLU A CA 1
ATOM 1662 C C . GLU A 1 206 ? -3.458 3.687 -2.710 1.00 43.44 206 GLU A C 1
ATOM 1664 O O . GLU A 1 206 ? -4.545 4.041 -3.160 1.00 43.44 206 GLU A O 1
ATOM 1669 N N . ASP A 1 207 ? -2.312 3.798 -3.364 1.00 43.72 207 ASP A N 1
ATOM 1670 C CA . ASP A 1 207 ? -2.261 4.293 -4.726 1.00 43.72 207 ASP A CA 1
ATOM 1671 C C . ASP A 1 207 ? -1.795 3.177 -5.643 1.00 43.72 207 ASP A C 1
ATOM 1673 O O . ASP A 1 207 ? -0.743 2.554 -5.449 1.00 43.72 207 ASP A O 1
ATOM 1677 N N . VAL A 1 208 ? -2.619 2.925 -6.653 1.00 38.75 208 VAL A N 1
ATOM 1678 C CA . VAL A 1 208 ? -2.199 2.189 -7.834 1.00 38.75 208 VAL A CA 1
ATOM 1679 C C . VAL A 1 208 ? -1.733 3.232 -8.838 1.00 38.75 208 VAL A C 1
ATOM 1681 O O . VAL A 1 208 ? -2.547 3.986 -9.370 1.00 38.75 208 VAL A O 1
ATOM 1684 N N . TYR A 1 209 ? -0.425 3.294 -9.063 1.00 37.66 209 TYR A N 1
ATOM 1685 C CA . TYR A 1 209 ? 0.157 4.160 -10.077 1.00 37.66 209 TYR A CA 1
ATOM 1686 C C . TYR A 1 209 ? 0.132 3.429 -11.420 1.00 37.66 209 TYR A C 1
ATOM 1688 O O . TYR A 1 209 ? 0.570 2.280 -11.532 1.00 37.66 209 TYR A O 1
ATOM 1696 N N . TYR A 1 210 ? -0.411 4.092 -12.435 1.00 32.72 210 TYR A N 1
ATOM 1697 C CA . TYR A 1 210 ? -0.591 3.528 -13.768 1.00 32.72 210 TYR A CA 1
ATOM 1698 C C . TYR A 1 210 ? 0.573 3.945 -14.657 1.00 32.72 210 TYR A C 1
ATOM 1700 O O . TYR A 1 210 ? 0.751 5.130 -14.935 1.00 32.72 210 TYR A O 1
ATOM 1708 N N . LEU A 1 211 ? 1.373 2.972 -15.092 1.00 30.56 211 LEU A N 1
ATOM 1709 C CA . LEU A 1 211 ? 2.560 3.218 -15.909 1.00 30.56 211 LEU A CA 1
ATOM 1710 C C . LEU A 1 211 ? 2.169 3.305 -17.383 1.00 30.56 211 LEU A C 1
ATOM 1712 O O . LEU A 1 211 ? 2.493 2.435 -18.185 1.00 30.56 211 LEU A O 1
ATOM 1716 N N . THR A 1 212 ? 1.471 4.366 -17.775 1.00 23.70 212 THR A N 1
ATOM 1717 C CA . THR A 1 212 ? 1.260 4.625 -19.201 1.00 23.70 212 THR A CA 1
ATOM 1718 C C . THR A 1 212 ? 2.524 5.253 -19.791 1.00 23.70 212 THR A C 1
ATOM 1720 O O . THR A 1 212 ? 2.690 6.467 -19.750 1.00 23.70 212 THR A O 1
ATOM 1723 N N . GLY A 1 213 ? 3.420 4.422 -20.336 1.00 30.61 213 GLY A N 1
ATOM 1724 C CA . GLY A 1 213 ? 4.512 4.862 -21.220 1.00 30.61 213 GLY A CA 1
ATOM 1725 C C . GLY A 1 213 ? 5.883 5.138 -20.586 1.00 30.61 213 GLY A C 1
ATOM 1726 O O . GLY A 1 213 ? 6.749 5.658 -21.280 1.00 30.61 213 GLY A O 1
ATOM 1727 N N . ALA A 1 214 ? 6.114 4.778 -19.320 1.00 26.58 214 ALA A N 1
ATOM 1728 C CA . ALA A 1 214 ? 7.412 4.969 -18.648 1.00 26.58 214 ALA A CA 1
ATOM 1729 C C . ALA A 1 214 ? 8.406 3.800 -18.832 1.00 26.58 214 ALA A C 1
ATOM 1731 O O . ALA A 1 214 ? 9.529 3.854 -18.342 1.00 26.58 214 ALA A O 1
ATOM 1732 N N . LEU A 1 215 ? 7.992 2.728 -19.509 1.00 29.12 215 LEU A N 1
ATOM 1733 C CA . LEU A 1 215 ? 8.804 1.538 -19.759 1.00 29.12 215 LEU A CA 1
ATOM 1734 C C . LEU A 1 215 ? 8.583 1.092 -21.211 1.00 29.12 215 LEU A C 1
ATOM 1736 O O . LEU A 1 215 ? 7.823 0.161 -21.473 1.00 29.12 215 LEU A O 1
ATOM 1740 N N . CYS A 1 216 ? 9.205 1.808 -22.146 1.00 29.91 216 CYS A N 1
ATOM 1741 C CA . CYS A 1 216 ? 9.437 1.333 -23.510 1.00 29.91 216 CYS A CA 1
ATOM 1742 C C . CYS A 1 216 ? 10.906 0.937 -23.649 1.00 29.91 216 CYS A C 1
ATOM 1744 O O . CYS A 1 216 ? 11.756 1.725 -23.181 1.00 29.91 216 CYS A O 1
#

Organism: NCBI:txid412755

Secondary structure (DSSP, 8-state):
-EEEEEESS--HHHHHHHHHHHHHHHHHTT---TT-EEEE-S-HHHH--TT-SS--HHHHHHTTSTT-EEEEPPTT-HHHHHHHHHHHHHHIIIIITT---SSHHHHHHHHHHHHHHHHHSS-BGGGTTB-HHHHHHHH-TTS-GGGGGPPPEEHHHHHHHHHHHHHHS-----------------------------------EEEEEE-SSS--